Protein AF-A0A950RLN7-F1 (afdb_monomer)

Sequence (270 aa):
TGERFISNPLPGTPGPRLYRTGDRARWLADGTVEYLGRLDHQVKLRGFRIELGEIEAVLGQHTGVREAVVLVREDSPGDPRLVAYVVSAGDPKPMAAELRAFLKEKLPEYMVPAAFVVLEALPLSPNGKVDRKALPAPEETRSEEEWLAPRSAEEEVVAGIWAEVLGRQRVGVRDNFFELGGHSLLATQVLSRLRQIYPVNLPLRTLFEEPTVENLAALISQSQNGHPNGQNHPIPTGESVDQLLRNLDQLSDEQVDSLLLETLAEEEGS

pLDDT: mean 80.29, std 16.54, range [36.25, 97.25]

Secondary structure (DSSP, 8-state):
-TTTEE---STT---PPEE---EEEEE-TTS-EEEEEESS-EEEETTEEEEHHHHHHHHTTSTTEEEEEEEEE-SSTT--EEEEEEEESSSSPPPHHHHHHHHHTTS-GGGS-SEEEEESS--B-TTSSB-GGGPPPPP----GGG-PPP-SHHHHHHHHHHHHHHT-S---TT-BTTTTT--HHHHHHHHHHHHHHS-----HHHHHHS-BHHHHHHHHHHHHHS-S-S-------THHHHHHHHHHTT--HHHHHHHHHHHHHHHTT-

Nearest PDB structures (foldseek):
  9be3-assembly2_B  TM=5.279E-01  e=9.599E-21  Brevibacillus parabrevis
  9be4-assembly2_B  TM=5.236E-01  e=1.394E-20  Brevibacillus parabrevis
  8www-assembly1_A  TM=7.093E-01  e=3.523E-16  Streptomyces yokosukanensis
  6p1j-assembly2_B  TM=6.806E-01  e=1.081E-16  Eleftheria terrae
  6p1j-assembly1_A  TM=6.803E-01  e=3.111E-16  Eleftheria terrae

Solvent-accessible surface area (backbone atoms only — not comparable to full-atom values): 16367 Å² total; per-residue (Å²): 119,67,86,47,40,36,79,54,84,60,86,93,51,98,61,74,64,41,71,62,84,50,66,38,64,46,78,44,97,87,72,48,75,47,81,72,52,61,74,58,62,64,44,80,55,100,91,40,82,45,55,32,59,57,51,24,55,54,48,49,69,41,84,44,33,62,44,51,49,53,46,79,45,61,92,47,94,94,49,73,40,42,36,32,40,33,20,54,57,50,89,73,65,66,51,59,69,57,56,50,53,60,39,57,78,77,42,62,70,93,68,53,52,46,44,67,40,83,39,95,64,81,50,61,38,98,85,73,42,77,30,76,86,72,56,76,78,75,81,83,76,69,57,80,86,74,59,39,74,60,86,46,74,50,26,43,52,49,25,50,50,46,14,66,74,65,74,39,96,72,52,34,30,77,44,44,46,47,62,70,69,47,46,73,70,55,50,51,52,48,46,56,55,47,44,75,77,39,102,56,92,71,56,76,63,50,51,72,77,36,36,24,29,48,52,46,25,48,52,52,51,50,63,71,74,47,79,92,81,86,82,83,76,74,78,64,60,77,72,46,51,59,51,51,51,55,52,58,75,66,56,52,73,72,57,53,53,53,54,54,52,54,55,55,57,62,63,77,72,114

Mean predicted aligned error: 15.14 Å

Foldseek 3Di:
DDVQWDQDPDPPDPDGTDGDPQWDWDADPVRDIGTDGGVFPWDQDPNDTDGQVVLQVLLCVDQQFDGKGWDWDCPDPPQTFIEMETETPDPPHDDLVNSQVSCVVPHDPRNRGLYYHYDNDFDADPVRHGDPVPDDDGDPDDDPVPAADDDDPQLVLLQVLLCVLLVHPTDGQADFSVNSRDDLVSLVVSQVVVVVVAVDDDPSVNCVVQRGSNSVSVNRVCVVVDDDDDDDPDPDDPVVVVVVVVVVVPDDPVRVVVVVVVVVVVVVPD

Structure (mmCIF, N/CA/C/O backbone):
data_AF-A0A950RLN7-F1
#
_entry.id   AF-A0A950RLN7-F1
#
loop_
_atom_site.group_PDB
_atom_site.id
_atom_site.type_symbol
_atom_site.label_atom_id
_atom_site.label_alt_id
_atom_site.label_comp_id
_atom_site.label_asym_id
_atom_site.label_entity_id
_atom_site.label_seq_id
_atom_site.pdbx_PDB_ins_code
_atom_site.Cartn_x
_atom_site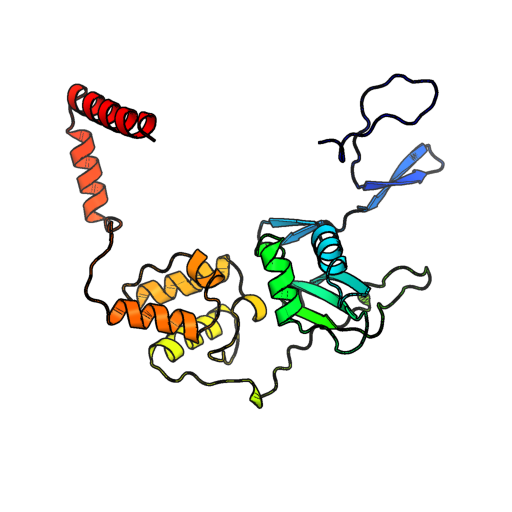.Cartn_y
_atom_site.Cartn_z
_atom_site.occupancy
_atom_site.B_iso_or_equiv
_atom_site.auth_seq_id
_atom_site.auth_comp_id
_atom_site.auth_asym_id
_atom_site.auth_atom_id
_atom_site.pdbx_PDB_model_num
ATOM 1 N N . THR A 1 1 ? 2.045 22.313 -16.440 1.00 53.69 1 THR A N 1
ATOM 2 C CA . THR A 1 1 ? 1.452 22.633 -17.769 1.00 53.69 1 THR A CA 1
ATOM 3 C C . THR A 1 1 ? 2.434 22.563 -18.935 1.00 53.69 1 THR A C 1
ATOM 5 O O . THR A 1 1 ? 1.959 22.354 -20.046 1.00 53.69 1 THR A O 1
ATOM 8 N N . GLY A 1 2 ? 3.757 22.683 -18.744 1.00 53.84 2 GLY A N 1
ATOM 9 C CA . GLY A 1 2 ? 4.761 22.501 -19.813 1.00 53.84 2 GLY A CA 1
ATOM 10 C C . GLY A 1 2 ? 4.957 21.052 -20.295 1.00 53.84 2 GLY A C 1
ATOM 11 O O . GLY A 1 2 ? 5.225 20.837 -21.468 1.00 53.84 2 GLY A O 1
ATOM 12 N N . GLU A 1 3 ? 4.732 20.056 -19.435 1.00 55.62 3 GLU A N 1
ATOM 13 C CA . GLU A 1 3 ? 4.974 18.636 -19.764 1.00 55.62 3 GLU A CA 1
ATOM 14 C C . GLU A 1 3 ? 3.950 18.011 -20.720 1.00 55.62 3 GLU A C 1
ATOM 16 O O . GLU A 1 3 ? 4.285 17.118 -21.496 1.00 55.62 3 GLU A O 1
ATOM 21 N N . ARG A 1 4 ? 2.691 18.466 -20.667 1.00 68.12 4 ARG A N 1
ATOM 22 C CA . ARG A 1 4 ? 1.598 17.889 -21.468 1.00 68.12 4 ARG A CA 1
ATOM 23 C C . ARG A 1 4 ? 1.395 18.566 -22.811 1.00 68.12 4 ARG A C 1
ATOM 25 O O . ARG A 1 4 ? 0.876 17.918 -23.710 1.00 68.12 4 ARG A O 1
ATOM 32 N N . PHE A 1 5 ? 1.805 19.828 -22.967 1.00 81.50 5 PHE A N 1
ATOM 33 C CA . PHE A 1 5 ? 1.816 20.447 -24.289 1.00 81.50 5 PHE A CA 1
ATOM 34 C C . PHE A 1 5 ? 3.194 21.005 -24.629 1.00 81.50 5 PHE A C 1
ATOM 36 O O . PHE A 1 5 ? 3.653 21.972 -24.020 1.00 81.50 5 PHE A O 1
ATOM 43 N N . ILE A 1 6 ? 3.832 20.406 -25.621 1.00 82.12 6 ILE A N 1
ATOM 44 C CA . ILE A 1 6 ? 5.202 20.700 -26.030 1.00 82.12 6 ILE A CA 1
ATOM 45 C C . ILE A 1 6 ? 5.212 21.605 -27.260 1.00 82.12 6 ILE A C 1
ATOM 47 O O . ILE A 1 6 ? 4.239 21.665 -28.014 1.00 82.12 6 ILE A O 1
ATOM 51 N N . SER A 1 7 ? 6.315 22.311 -27.481 1.00 81.81 7 SER A N 1
ATOM 52 C CA . SER A 1 7 ? 6.532 23.014 -28.746 1.00 81.81 7 SER A CA 1
ATOM 53 C C . SER A 1 7 ? 6.590 22.003 -29.890 1.00 81.81 7 SER A C 1
ATOM 55 O O . SER A 1 7 ? 7.183 20.937 -29.734 1.00 81.81 7 SER A O 1
ATOM 57 N N . ASN A 1 8 ? 5.968 22.323 -31.026 1.00 78.88 8 ASN A N 1
ATOM 58 C CA . ASN A 1 8 ? 6.022 21.472 -32.211 1.00 78.88 8 ASN A CA 1
ATOM 59 C C . ASN A 1 8 ? 7.464 21.436 -32.761 1.00 78.88 8 ASN A C 1
ATOM 61 O O . ASN A 1 8 ? 7.955 22.485 -33.179 1.00 78.88 8 ASN A O 1
ATOM 65 N N . PRO A 1 9 ? 8.154 20.279 -32.767 1.00 73.19 9 PRO A N 1
ATOM 66 C CA . PRO A 1 9 ? 9.536 20.188 -33.230 1.00 73.19 9 PRO A CA 1
ATOM 67 C C . PRO A 1 9 ? 9.654 20.019 -34.755 1.00 73.19 9 PRO A C 1
ATOM 69 O O . PRO A 1 9 ? 10.768 19.926 -35.266 1.00 73.19 9 PRO A O 1
ATOM 72 N N . LEU A 1 10 ? 8.536 19.936 -35.491 1.00 75.00 10 LEU A N 1
ATOM 73 C CA . LEU A 1 10 ? 8.555 19.726 -36.939 1.00 75.00 10 LEU A CA 1
ATOM 74 C C . LEU A 1 10 ? 9.007 21.003 -37.681 1.00 75.00 10 LEU A C 1
ATOM 76 O O . LEU A 1 10 ? 8.409 22.069 -37.488 1.00 75.00 10 LEU A O 1
ATOM 80 N N . PRO A 1 11 ? 10.049 20.921 -38.535 1.00 65.69 11 PRO A N 1
ATOM 81 C CA . PRO A 1 11 ? 10.599 22.082 -39.228 1.00 65.69 11 PRO A CA 1
ATOM 82 C C . PRO A 1 11 ? 9.597 22.675 -40.229 1.00 65.69 11 PRO A C 1
ATOM 84 O O . PRO A 1 11 ? 8.963 21.954 -40.994 1.00 65.69 11 PRO A O 1
ATOM 87 N N . GLY A 1 12 ? 9.489 24.008 -40.247 1.00 67.25 12 GLY A N 1
ATOM 88 C CA . GLY A 1 12 ? 8.689 24.754 -41.230 1.00 67.25 12 GLY A CA 1
ATOM 89 C C . GLY A 1 12 ? 7.261 25.112 -40.804 1.00 67.25 12 GLY A C 1
ATOM 90 O O . GLY A 1 12 ? 6.590 25.843 -41.525 1.00 67.25 12 GLY A O 1
ATOM 91 N N . THR A 1 13 ? 6.803 24.680 -39.627 1.00 58.84 13 THR A N 1
ATOM 92 C CA . THR A 1 13 ? 5.488 25.062 -39.082 1.00 58.84 13 THR A CA 1
ATOM 93 C C . THR A 1 13 ? 5.629 25.812 -37.757 1.00 58.84 13 THR A C 1
ATOM 95 O O . THR A 1 13 ? 5.780 25.163 -36.720 1.00 58.84 13 THR A O 1
ATOM 98 N N . PRO A 1 14 ? 5.523 27.156 -37.729 1.00 59.69 14 PRO A N 1
ATOM 99 C CA . PRO A 1 14 ? 5.156 27.854 -36.504 1.00 59.69 14 PRO A CA 1
ATOM 100 C C . PRO A 1 14 ? 3.706 27.460 -36.196 1.00 59.69 14 PRO A C 1
ATOM 102 O O . PRO A 1 14 ? 2.774 27.933 -36.840 1.00 59.69 14 PRO A O 1
ATOM 105 N N . GLY A 1 15 ? 3.522 26.503 -35.289 1.00 63.91 15 GLY A N 1
ATOM 106 C CA . GLY A 1 15 ? 2.222 25.891 -35.011 1.00 63.91 15 GLY A CA 1
ATOM 107 C C . GLY A 1 15 ? 1.883 25.851 -33.519 1.00 63.91 15 GLY A C 1
ATOM 108 O O . GLY A 1 15 ? 2.768 26.054 -32.682 1.00 63.91 15 GLY A O 1
ATOM 109 N N . PRO A 1 16 ? 0.608 25.585 -33.171 1.00 69.44 16 PRO A N 1
ATOM 110 C CA . PRO A 1 16 ? 0.168 25.459 -31.785 1.00 69.44 16 PRO A CA 1
ATOM 111 C C . PRO A 1 16 ? 0.905 24.319 -31.066 1.00 69.44 16 PRO A C 1
ATOM 113 O O . PRO A 1 16 ? 1.406 23.382 -31.690 1.00 69.44 16 PRO A O 1
ATOM 116 N N . ARG A 1 17 ? 0.975 24.405 -29.732 1.00 80.00 17 ARG A N 1
ATOM 117 C CA . ARG A 1 17 ? 1.616 23.386 -28.886 1.00 80.00 17 ARG A CA 1
ATOM 118 C C . ARG A 1 17 ? 1.007 22.003 -29.160 1.00 80.00 17 ARG A C 1
ATOM 120 O O . ARG A 1 17 ? -0.212 21.864 -29.210 1.00 80.00 17 ARG A O 1
ATOM 127 N N . LEU A 1 18 ? 1.847 20.979 -29.291 1.00 82.44 18 LEU A N 1
ATOM 128 C CA . LEU A 1 18 ? 1.419 19.589 -29.450 1.00 82.44 18 LEU A CA 1
ATOM 129 C C . LEU A 1 18 ? 1.043 18.999 -28.095 1.00 82.44 18 LEU A C 1
ATOM 131 O O . LEU A 1 18 ? 1.812 19.132 -27.147 1.00 82.44 18 LEU A O 1
ATOM 135 N N . TYR A 1 19 ? -0.091 18.305 -28.003 1.00 82.88 19 TYR A N 1
ATOM 136 C CA . TYR A 1 19 ? -0.480 17.588 -26.789 1.00 82.88 19 TYR A CA 1
ATOM 137 C C . TYR A 1 19 ? 0.135 16.183 -26.751 1.00 82.88 19 TYR A C 1
ATOM 139 O O . TYR A 1 19 ? -0.045 15.386 -27.672 1.00 82.88 19 TYR A O 1
ATOM 147 N N . ARG A 1 20 ? 0.846 15.860 -25.669 1.00 82.00 20 ARG A N 1
ATOM 148 C CA . ARG A 1 20 ? 1.394 14.524 -25.419 1.00 82.00 20 ARG A CA 1
ATOM 149 C C . ARG A 1 20 ? 0.298 13.648 -24.806 1.00 82.00 20 ARG A C 1
ATOM 151 O O . ARG A 1 20 ? 0.025 13.750 -23.614 1.00 82.00 20 ARG A O 1
ATOM 158 N N . THR A 1 21 ? -0.314 12.783 -25.617 1.00 76.75 21 THR A N 1
ATOM 159 C CA . THR A 1 21 ? -1.442 11.918 -25.203 1.00 76.75 21 THR A CA 1
ATOM 160 C C . THR A 1 21 ? -1.045 10.819 -24.211 1.00 76.75 21 THR A C 1
ATOM 162 O O . THR A 1 21 ? -1.878 10.342 -23.438 1.00 76.75 21 THR A O 1
ATOM 165 N N . GLY A 1 22 ? 0.229 10.413 -24.233 1.00 71.88 22 GLY A N 1
ATOM 166 C CA . GLY A 1 22 ? 0.727 9.239 -23.509 1.00 71.88 22 GLY A CA 1
ATOM 167 C C . GLY A 1 22 ? 0.411 7.919 -24.218 1.00 71.88 22 GLY A C 1
ATOM 168 O O . GLY A 1 22 ? 0.887 6.876 -23.793 1.00 71.88 22 GLY A O 1
ATOM 169 N N . ASP A 1 23 ? -0.324 7.947 -25.329 1.00 78.25 23 ASP A N 1
ATOM 170 C CA . ASP A 1 23 ? -0.662 6.756 -26.100 1.00 78.25 23 ASP A CA 1
ATOM 171 C C . ASP A 1 23 ? 0.495 6.339 -27.014 1.00 78.25 23 ASP A C 1
ATOM 173 O O . ASP A 1 23 ? 1.130 7.160 -27.680 1.00 78.25 23 ASP A O 1
ATOM 177 N N . ARG A 1 24 ? 0.756 5.035 -27.067 1.00 79.25 24 ARG A N 1
ATOM 178 C CA . ARG A 1 24 ? 1.650 4.409 -28.032 1.00 79.25 24 ARG A CA 1
ATOM 179 C C . ARG A 1 24 ? 0.816 3.876 -29.186 1.00 79.25 24 ARG A C 1
ATOM 181 O O . ARG A 1 24 ? -0.126 3.116 -28.988 1.00 79.25 24 ARG A O 1
ATOM 188 N N . ALA A 1 25 ? 1.203 4.231 -30.399 1.00 84.50 25 ALA A N 1
ATOM 189 C CA . ALA A 1 25 ? 0.543 3.784 -31.615 1.00 84.50 25 ALA A CA 1
ATOM 190 C C . ALA A 1 25 ? 1.568 3.571 -32.735 1.00 84.50 25 ALA A C 1
ATOM 192 O O . ALA A 1 25 ? 2.720 4.000 -32.612 1.00 84.50 25 ALA A O 1
ATOM 193 N N . ARG A 1 26 ? 1.163 2.907 -33.820 1.00 82.94 26 ARG A N 1
ATOM 194 C CA . ARG A 1 26 ? 1.938 2.848 -35.069 1.00 82.94 26 ARG A CA 1
ATOM 195 C C . ARG A 1 26 ? 1.044 3.101 -36.276 1.00 82.94 26 ARG A C 1
ATOM 197 O O . ARG A 1 26 ? -0.148 2.817 -36.232 1.00 82.94 26 ARG A O 1
ATOM 204 N N . TRP A 1 27 ? 1.641 3.588 -37.355 1.00 93.62 27 TRP A N 1
ATOM 205 C CA . TRP A 1 27 ? 0.974 3.685 -38.649 1.00 93.62 27 TRP A CA 1
ATOM 206 C C . TRP A 1 27 ? 0.928 2.315 -39.332 1.00 93.62 27 TRP A C 1
ATOM 208 O O . TRP A 1 27 ? 1.921 1.582 -39.319 1.00 93.62 27 TRP A O 1
ATOM 218 N N . LEU A 1 28 ? -0.218 1.982 -39.919 1.00 89.50 28 LEU A N 1
ATOM 219 C CA . LEU A 1 28 ? -0.396 0.840 -40.811 1.00 89.50 28 LEU A CA 1
ATOM 220 C C . LEU A 1 28 ? -0.151 1.256 -42.269 1.00 89.50 28 LEU A C 1
ATOM 222 O O . LEU A 1 28 ? -0.123 2.440 -42.606 1.00 89.50 28 LEU A O 1
ATOM 226 N N . ALA A 1 29 ? 0.048 0.267 -43.144 1.00 90.81 29 ALA A N 1
ATOM 227 C CA . ALA A 1 29 ? 0.354 0.500 -44.558 1.00 90.81 29 ALA A CA 1
ATOM 228 C C . ALA A 1 29 ? -0.787 1.193 -45.329 1.00 90.81 29 ALA A C 1
ATOM 230 O O . ALA A 1 29 ? -0.538 1.808 -46.361 1.00 90.81 29 ALA A O 1
ATOM 231 N N . ASP A 1 30 ? -2.019 1.114 -44.824 1.00 92.25 30 ASP A N 1
ATOM 232 C CA . ASP A 1 30 ? -3.201 1.785 -45.376 1.00 92.25 30 ASP A CA 1
ATOM 233 C C . ASP A 1 30 ? -3.372 3.232 -44.872 1.00 92.25 30 ASP A C 1
ATOM 235 O O . ASP A 1 30 ? -4.343 3.900 -45.221 1.00 92.25 30 ASP A O 1
ATOM 239 N N . GLY A 1 31 ? -2.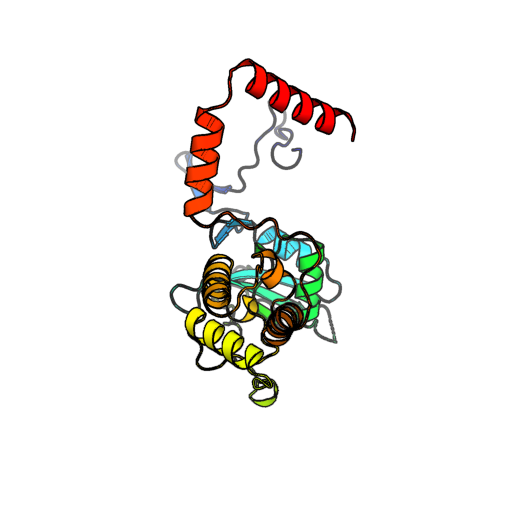432 3.725 -44.057 1.00 89.50 31 GLY A N 1
ATOM 240 C CA . GLY A 1 31 ? -2.474 5.067 -43.483 1.00 89.50 31 GLY A CA 1
ATOM 241 C C . GLY A 1 31 ? -3.364 5.200 -42.246 1.00 89.50 31 GLY A C 1
ATOM 242 O O . GLY A 1 31 ? -3.529 6.312 -41.749 1.00 89.50 31 GLY A O 1
ATOM 243 N N . THR A 1 32 ? -3.918 4.109 -41.713 1.00 89.94 32 THR A N 1
ATOM 244 C CA . THR A 1 32 ? -4.618 4.122 -40.422 1.00 89.94 32 THR A CA 1
ATOM 245 C C . THR A 1 32 ? -3.637 4.010 -39.249 1.00 89.94 32 THR A C 1
ATOM 247 O O . THR A 1 32 ? -2.471 3.637 -39.408 1.00 89.94 32 THR A O 1
ATOM 250 N N . VAL A 1 33 ? -4.093 4.373 -38.049 1.00 87.56 33 VAL A N 1
ATOM 251 C CA . VAL A 1 33 ? -3.293 4.308 -36.818 1.00 87.56 33 VAL A CA 1
ATOM 252 C C . VAL A 1 33 ? -3.763 3.122 -35.979 1.00 87.56 33 VAL A C 1
ATOM 254 O O . VAL A 1 33 ? -4.903 3.097 -35.522 1.00 87.56 33 VAL A O 1
ATOM 257 N N . GLU A 1 34 ? -2.876 2.157 -35.734 1.00 81.94 34 GLU A N 1
ATOM 258 C CA . GLU A 1 34 ? -3.121 1.061 -34.795 1.00 81.94 34 GLU A CA 1
ATOM 259 C C . GLU A 1 34 ? -2.713 1.486 -33.380 1.00 81.94 34 GLU A C 1
ATOM 261 O O . GLU A 1 34 ? -1.560 1.855 -33.125 1.00 81.94 34 GLU A O 1
ATOM 266 N N . TYR A 1 35 ? -3.662 1.411 -32.448 1.00 78.38 35 TYR A N 1
ATOM 267 C CA . TYR A 1 35 ? -3.431 1.679 -31.033 1.00 78.38 35 TYR A CA 1
ATOM 268 C C . TYR A 1 35 ? -2.688 0.513 -30.360 1.00 78.38 35 TYR A C 1
ATOM 270 O O . TYR A 1 35 ? -3.129 -0.630 -30.426 1.00 78.38 35 TYR A O 1
ATOM 278 N N . LEU A 1 36 ? -1.570 0.802 -29.682 1.00 62.47 36 LEU A N 1
ATOM 279 C CA . LEU A 1 36 ? -0.674 -0.189 -29.063 1.00 62.47 36 LEU A CA 1
ATOM 280 C C . LEU A 1 36 ? -0.637 -0.108 -27.524 1.00 62.47 36 LEU A C 1
ATOM 282 O O . LEU A 1 36 ? 0.210 -0.754 -26.900 1.00 62.47 36 LEU A O 1
ATOM 286 N N . GLY A 1 37 ? -1.521 0.686 -26.912 1.00 56.16 37 GLY A N 1
ATOM 287 C CA . GLY A 1 37 ? -1.607 0.889 -25.463 1.00 56.16 37 GLY A CA 1
ATOM 288 C C . GLY A 1 37 ? -1.055 2.238 -25.000 1.00 56.16 37 GLY A C 1
ATOM 289 O O . GLY A 1 37 ? -0.722 3.100 -25.806 1.00 56.16 37 GLY A O 1
ATOM 290 N N . ARG A 1 38 ? -0.952 2.429 -23.685 1.00 71.94 38 ARG A N 1
ATOM 291 C CA . ARG A 1 38 ? -0.380 3.632 -23.067 1.00 71.94 38 ARG A CA 1
ATOM 292 C C . ARG A 1 38 ? 1.103 3.439 -22.728 1.00 71.94 38 ARG A C 1
ATOM 294 O O . ARG A 1 38 ? 1.533 2.330 -22.417 1.00 71.94 38 ARG A O 1
ATOM 301 N N . LEU A 1 39 ? 1.894 4.505 -22.842 1.00 62.91 39 LEU A N 1
ATOM 302 C CA . LEU A 1 39 ? 3.278 4.577 -22.356 1.00 62.91 39 LEU A CA 1
ATOM 303 C C . LEU A 1 39 ? 3.317 4.708 -20.832 1.00 62.91 39 LEU A C 1
ATOM 305 O O . LEU A 1 39 ? 4.246 4.210 -20.206 1.00 62.91 39 LEU A O 1
ATOM 309 N N . ASP A 1 40 ? 2.320 5.372 -20.252 1.00 61.72 40 ASP A N 1
ATOM 310 C CA . ASP A 1 40 ? 2.090 5.464 -18.818 1.00 61.72 40 ASP A CA 1
ATOM 311 C C . ASP A 1 40 ? 1.225 4.282 -18.352 1.00 61.72 40 ASP A C 1
ATOM 313 O O . ASP A 1 40 ? 0.160 3.978 -18.894 1.00 61.72 40 ASP A O 1
ATOM 317 N N . HIS A 1 41 ? 1.718 3.560 -17.347 1.00 70.00 41 HIS A N 1
ATOM 318 C CA . HIS A 1 41 ? 1.047 2.411 -16.743 1.00 70.00 41 HIS A CA 1
ATOM 319 C C . HIS A 1 41 ? -0.071 2.875 -15.808 1.00 70.00 41 HIS A C 1
ATOM 321 O O . HIS A 1 41 ? -0.028 2.663 -14.602 1.00 70.00 41 HIS A O 1
ATOM 327 N N . GLN A 1 42 ? -1.061 3.563 -16.357 1.00 81.00 42 GLN A N 1
ATOM 328 C CA . GLN A 1 42 ? -2.143 4.115 -15.569 1.00 81.00 42 GLN A CA 1
ATOM 329 C C . GLN A 1 42 ? -3.174 3.053 -15.188 1.00 81.00 42 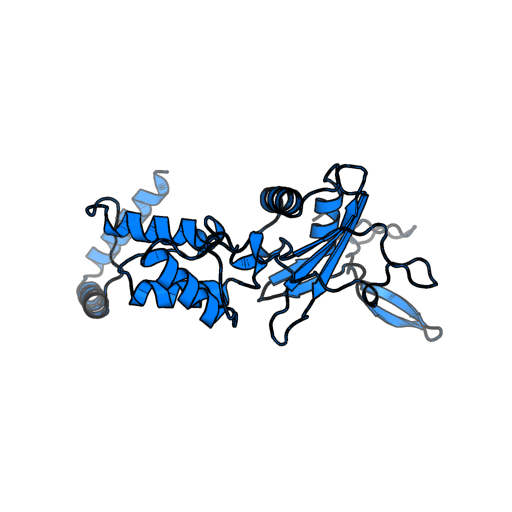GLN A C 1
ATOM 331 O O . GLN A 1 42 ? -3.632 2.283 -16.033 1.00 81.00 42 GLN A O 1
ATOM 336 N N . VAL A 1 43 ? -3.596 3.058 -13.926 1.00 88.06 43 VAL A N 1
ATOM 337 C CA . VAL A 1 43 ? -4.587 2.120 -13.387 1.00 88.06 43 VAL A CA 1
ATOM 338 C C . VAL A 1 43 ? -5.698 2.854 -12.650 1.00 88.06 43 VAL A C 1
ATOM 340 O O . VAL A 1 43 ? -5.514 3.963 -12.144 1.00 88.06 43 VAL A O 1
ATOM 343 N N . LYS A 1 44 ? -6.876 2.229 -12.583 1.00 85.19 44 LYS A N 1
ATOM 344 C CA . LYS A 1 44 ? -7.940 2.643 -11.668 1.00 85.19 44 LYS A CA 1
ATOM 345 C C . LYS A 1 44 ? -7.957 1.687 -10.491 1.00 85.19 44 LYS A C 1
ATOM 347 O O . LYS A 1 44 ? -8.172 0.496 -10.687 1.00 85.19 44 LYS A O 1
ATOM 352 N N . LEU A 1 45 ? -7.764 2.211 -9.289 1.00 86.94 45 LEU A N 1
ATOM 353 C CA . LEU A 1 45 ? -7.788 1.420 -8.070 1.00 86.94 45 LEU A CA 1
ATOM 354 C C . LEU A 1 45 ? -8.640 2.127 -7.025 1.00 86.94 45 LEU A C 1
ATOM 356 O O . LEU A 1 45 ? -8.339 3.252 -6.640 1.00 86.94 45 LEU A O 1
ATOM 360 N N . ARG A 1 46 ? -9.713 1.464 -6.576 1.00 82.81 46 ARG A N 1
ATOM 361 C CA . ARG A 1 46 ? -10.553 1.931 -5.456 1.00 82.81 46 ARG A CA 1
ATOM 362 C C . ARG A 1 46 ? -11.039 3.389 -5.637 1.00 82.81 46 ARG A C 1
ATOM 364 O O . ARG A 1 46 ? -11.066 4.164 -4.692 1.00 82.81 46 ARG A O 1
ATOM 371 N N . GLY A 1 47 ? -11.398 3.760 -6.873 1.00 81.75 47 GLY A N 1
ATOM 372 C CA . GLY A 1 47 ? -11.872 5.104 -7.248 1.00 81.75 47 GLY A CA 1
ATOM 373 C C . GLY A 1 47 ? -10.775 6.099 -7.646 1.00 81.75 47 GLY A C 1
ATOM 374 O O . GLY A 1 47 ? -11.079 7.127 -8.249 1.00 81.75 47 GLY A O 1
ATOM 375 N N . PHE A 1 48 ? -9.504 5.776 -7.400 1.00 81.62 48 PHE A N 1
ATOM 376 C CA . PHE A 1 48 ? -8.369 6.620 -7.754 1.00 81.62 48 PHE A CA 1
ATOM 377 C C . PHE A 1 48 ? -7.809 6.263 -9.124 1.00 81.62 48 PHE A C 1
ATOM 379 O O . PHE A 1 48 ? -7.697 5.094 -9.494 1.00 81.62 48 PHE A O 1
ATOM 386 N N . ARG A 1 49 ? -7.428 7.295 -9.874 1.00 87.69 49 ARG A N 1
ATOM 387 C CA . ARG A 1 49 ? -6.656 7.178 -11.110 1.00 87.69 49 ARG A CA 1
ATOM 388 C C . ARG A 1 49 ? -5.181 7.329 -10.736 1.00 87.69 49 ARG A C 1
ATOM 390 O O . ARG A 1 49 ? -4.764 8.420 -10.369 1.00 87.69 49 ARG A O 1
ATOM 397 N N . ILE A 1 50 ? -4.430 6.233 -10.791 1.00 89.19 50 ILE A N 1
ATOM 398 C CA . ILE A 1 50 ? -3.054 6.144 -10.287 1.00 89.19 50 ILE A CA 1
ATOM 399 C C . ILE A 1 50 ? -2.094 5.977 -11.461 1.00 89.19 50 ILE A C 1
ATOM 401 O O . ILE A 1 50 ? -2.285 5.098 -12.302 1.00 89.19 50 ILE A O 1
ATOM 405 N N . GLU A 1 51 ? -1.060 6.812 -11.504 1.00 89.12 51 GLU A N 1
ATOM 406 C CA . GLU A 1 51 ? 0.054 6.691 -12.443 1.00 89.12 51 GLU A CA 1
ATOM 407 C C . GLU A 1 51 ? 1.141 5.815 -11.811 1.00 89.12 51 GLU A C 1
ATOM 409 O O . GLU A 1 51 ? 1.889 6.273 -10.951 1.00 89.12 51 GLU A O 1
ATOM 414 N N . LEU A 1 52 ? 1.253 4.545 -12.215 1.00 91.25 52 LEU A N 1
ATOM 415 C CA . LEU A 1 52 ? 2.230 3.636 -11.593 1.00 91.25 52 LEU A CA 1
ATOM 416 C C . LEU A 1 52 ? 3.677 4.115 -11.775 1.00 91.25 52 LEU A C 1
ATOM 418 O O . LEU A 1 52 ? 4.493 3.966 -10.870 1.00 91.25 52 LEU A O 1
ATOM 422 N N . GLY A 1 53 ? 3.964 4.767 -12.906 1.00 88.44 53 GLY A N 1
ATOM 423 C CA . GLY A 1 53 ? 5.280 5.335 -13.192 1.00 88.44 53 GLY A CA 1
ATOM 424 C C . GLY A 1 53 ? 5.704 6.447 -12.227 1.00 88.44 53 GLY A C 1
ATOM 425 O O . GLY A 1 53 ? 6.896 6.654 -12.038 1.00 88.44 53 GLY A O 1
ATOM 426 N N . GLU A 1 54 ? 4.760 7.141 -11.586 1.00 90.62 54 GLU A N 1
ATOM 427 C CA . GLU A 1 54 ? 5.074 8.135 -10.552 1.00 90.62 54 GLU A CA 1
ATOM 428 C C . GLU A 1 54 ? 5.625 7.454 -9.294 1.00 90.62 54 GLU A C 1
ATOM 430 O O . GLU A 1 54 ? 6.652 7.865 -8.760 1.00 90.62 54 GLU A O 1
ATOM 435 N N . ILE A 1 55 ? 5.001 6.348 -8.881 1.00 95.31 55 ILE A N 1
ATOM 436 C CA . ILE A 1 55 ? 5.445 5.547 -7.735 1.00 95.31 55 ILE A CA 1
ATOM 437 C C . ILE A 1 55 ? 6.823 4.938 -8.022 1.00 95.31 55 ILE A C 1
ATOM 439 O O . ILE A 1 55 ? 7.718 5.007 -7.181 1.00 95.31 55 ILE A O 1
ATOM 443 N N . GLU A 1 56 ? 7.016 4.388 -9.226 1.00 94.50 56 GLU A N 1
ATOM 444 C CA . GLU A 1 56 ? 8.303 3.852 -9.692 1.00 94.50 56 GLU A CA 1
ATOM 445 C C . GLU A 1 56 ? 9.400 4.929 -9.684 1.00 94.50 56 GLU A C 1
ATOM 447 O O . GLU A 1 56 ? 10.503 4.688 -9.191 1.00 94.50 56 GLU A O 1
ATOM 452 N N . ALA A 1 57 ? 9.094 6.133 -10.180 1.00 88.56 57 ALA A N 1
ATOM 453 C CA . ALA A 1 57 ? 10.036 7.247 -10.228 1.00 88.56 57 ALA A CA 1
ATOM 454 C C . ALA A 1 57 ? 10.425 7.753 -8.835 1.00 88.56 57 ALA A C 1
ATOM 456 O O . ALA A 1 57 ? 11.583 8.112 -8.625 1.00 88.56 57 ALA A O 1
ATOM 457 N N . VAL A 1 58 ? 9.487 7.781 -7.882 1.00 94.88 58 VAL A N 1
ATOM 458 C CA . VAL A 1 58 ? 9.803 8.121 -6.490 1.00 94.88 58 VAL A CA 1
ATOM 459 C C . VAL A 1 58 ? 10.649 7.020 -5.859 1.00 94.88 58 VAL A C 1
ATOM 461 O O . VAL A 1 58 ? 11.701 7.330 -5.312 1.00 94.88 58 VAL A O 1
ATOM 464 N N . LEU A 1 59 ? 10.274 5.743 -5.993 1.00 96.19 59 LEU A N 1
ATOM 465 C CA . LEU A 1 59 ? 11.076 4.622 -5.481 1.00 96.19 59 LEU A CA 1
ATOM 466 C C . LEU A 1 59 ? 12.515 4.638 -6.012 1.00 96.19 59 LEU A C 1
ATOM 468 O O . LEU A 1 59 ? 13.441 4.398 -5.244 1.00 96.19 59 LEU A O 1
ATOM 472 N N . GLY A 1 60 ? 12.715 4.983 -7.286 1.00 93.56 60 GLY A N 1
ATOM 473 C CA . GLY A 1 60 ? 14.045 5.114 -7.889 1.00 93.56 60 GLY A CA 1
ATOM 474 C C . GLY A 1 60 ? 14.916 6.243 -7.318 1.00 93.56 60 GLY A C 1
ATOM 475 O O . GLY A 1 60 ? 16.108 6.286 -7.606 1.00 93.56 60 GLY A O 1
ATOM 476 N N . GLN A 1 61 ? 14.362 7.155 -6.512 1.00 94.31 61 GLN A N 1
ATOM 477 C CA . GLN A 1 61 ? 15.132 8.176 -5.785 1.00 94.31 61 GLN A CA 1
ATOM 478 C C . GLN A 1 61 ? 15.688 7.657 -4.452 1.00 94.31 61 GLN A C 1
ATOM 480 O O . GLN A 1 61 ? 16.548 8.305 -3.855 1.00 94.31 61 GLN A O 1
ATOM 485 N N . HIS A 1 62 ? 15.197 6.517 -3.958 1.00 96.00 62 HIS A N 1
ATOM 486 C CA . HIS A 1 62 ? 15.686 5.916 -2.725 1.00 96.00 62 HIS A CA 1
ATOM 487 C C . HIS A 1 62 ? 17.062 5.277 -2.957 1.00 96.00 62 HIS A C 1
ATOM 489 O O . HIS A 1 62 ? 17.227 4.446 -3.846 1.00 96.00 62 HIS A O 1
ATOM 495 N N . THR A 1 63 ? 18.051 5.604 -2.122 1.00 94.00 63 THR A N 1
ATOM 496 C CA . THR A 1 63 ? 19.452 5.166 -2.300 1.00 94.00 63 THR A CA 1
ATOM 497 C C . THR A 1 63 ? 19.631 3.647 -2.294 1.00 94.00 63 THR A C 1
ATOM 499 O O . THR A 1 63 ? 20.529 3.131 -2.952 1.00 94.00 63 THR A O 1
ATOM 502 N N . GLY A 1 64 ? 18.770 2.923 -1.574 1.00 94.19 64 GLY A N 1
ATOM 503 C CA . GLY A 1 64 ? 18.763 1.457 -1.527 1.00 94.19 64 GLY A CA 1
ATOM 504 C C . GLY A 1 64 ? 18.095 0.759 -2.723 1.00 94.19 64 GLY A C 1
ATOM 505 O O . GLY A 1 64 ? 18.094 -0.471 -2.770 1.00 94.19 64 GLY A O 1
ATOM 506 N N . VAL A 1 65 ? 17.511 1.500 -3.673 1.00 96.44 65 VAL A N 1
ATOM 507 C CA . VAL A 1 65 ? 16.749 0.950 -4.807 1.00 96.44 65 VAL A CA 1
ATOM 508 C C . VAL A 1 65 ? 17.506 1.193 -6.112 1.00 96.44 65 VAL A C 1
ATOM 510 O O . VAL A 1 65 ? 17.802 2.327 -6.470 1.00 96.44 65 VAL A O 1
ATOM 513 N N . ARG A 1 66 ? 17.797 0.117 -6.850 1.00 93.75 66 ARG A N 1
ATOM 514 C CA . ARG A 1 66 ? 18.392 0.178 -8.195 1.00 93.75 66 ARG A CA 1
ATOM 515 C C . ARG A 1 66 ? 17.326 0.291 -9.276 1.00 93.75 66 ARG A C 1
ATOM 517 O O . ARG A 1 66 ? 17.441 1.104 -10.186 1.00 93.75 66 ARG A O 1
ATOM 524 N N . GLU A 1 67 ? 16.309 -0.557 -9.184 1.00 92.06 67 GLU A N 1
ATOM 525 C CA . GLU A 1 67 ? 15.200 -0.637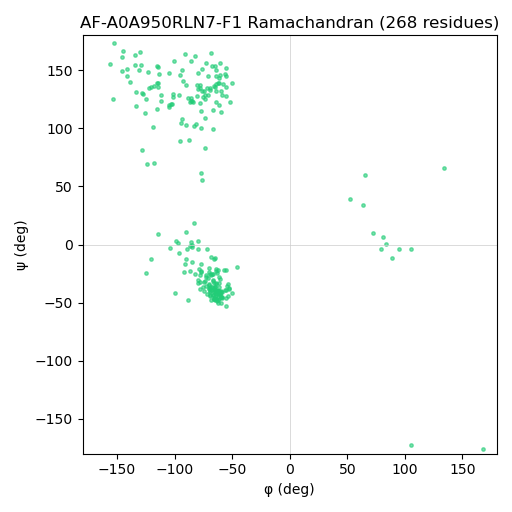 -10.133 1.00 92.06 67 GLU A CA 1
ATOM 526 C C . GLU A 1 67 ? 13.904 -0.885 -9.362 1.00 92.06 67 GLU A C 1
ATOM 528 O O . GLU A 1 67 ? 13.903 -1.600 -8.358 1.00 92.06 67 GLU A O 1
ATOM 533 N N . ALA A 1 68 ? 12.798 -0.318 -9.840 1.00 94.75 68 ALA A N 1
ATOM 534 C CA . ALA A 1 68 ? 11.480 -0.512 -9.255 1.00 94.75 68 ALA A CA 1
ATOM 535 C C . ALA A 1 68 ? 10.427 -0.687 -10.351 1.00 94.75 68 ALA A C 1
ATOM 537 O O . ALA A 1 68 ? 10.450 0.012 -11.363 1.00 94.75 68 ALA A O 1
ATOM 538 N N . VAL A 1 69 ? 9.495 -1.611 -10.132 1.00 94.81 69 VAL A N 1
ATOM 539 C CA . VAL A 1 69 ? 8.308 -1.808 -10.970 1.00 94.81 69 VAL A CA 1
ATOM 540 C C . VAL A 1 69 ? 7.102 -1.932 -10.063 1.00 94.81 69 VAL A C 1
ATOM 542 O O . VAL A 1 69 ? 7.114 -2.719 -9.119 1.00 94.81 69 VAL A O 1
ATOM 545 N N . VAL A 1 70 ? 6.043 -1.188 -10.359 1.00 95.19 70 VAL A N 1
ATOM 546 C CA . VAL A 1 70 ? 4.800 -1.230 -9.589 1.00 95.19 70 VAL A CA 1
ATOM 547 C C . VAL A 1 70 ? 3.686 -1.756 -10.479 1.00 95.19 70 VAL A C 1
ATOM 549 O O . VAL A 1 70 ? 3.595 -1.424 -11.662 1.00 95.19 70 VAL A O 1
ATOM 552 N N . LEU A 1 71 ? 2.827 -2.607 -9.925 1.00 93.44 71 LEU A N 1
ATOM 553 C CA . LEU A 1 71 ? 1.608 -3.037 -10.599 1.00 93.44 71 LEU A CA 1
ATOM 554 C C . LEU A 1 71 ? 0.462 -3.268 -9.621 1.00 93.44 71 LEU A C 1
ATOM 556 O O . LEU A 1 71 ? 0.665 -3.438 -8.420 1.00 93.44 71 LEU A O 1
ATOM 560 N N . VAL A 1 72 ? -0.754 -3.278 -10.162 1.00 92.44 72 VAL A N 1
ATOM 561 C CA . VAL A 1 72 ? -1.937 -3.729 -9.429 1.00 92.44 72 VAL A CA 1
ATOM 562 C C . VAL A 1 72 ? -2.026 -5.241 -9.553 1.00 92.44 72 VAL A C 1
ATOM 564 O O . VAL A 1 72 ? -2.066 -5.765 -10.668 1.00 92.44 72 VAL A O 1
ATOM 567 N N . ARG A 1 73 ? -2.062 -5.924 -8.412 1.00 90.19 73 ARG A N 1
ATOM 568 C CA . ARG A 1 73 ? -2.308 -7.362 -8.306 1.00 90.19 73 ARG A CA 1
ATOM 569 C C . ARG A 1 73 ? -3.620 -7.620 -7.608 1.00 90.19 73 ARG A C 1
ATOM 571 O O . ARG A 1 73 ? -3.982 -6.888 -6.698 1.00 90.19 73 ARG A O 1
ATOM 578 N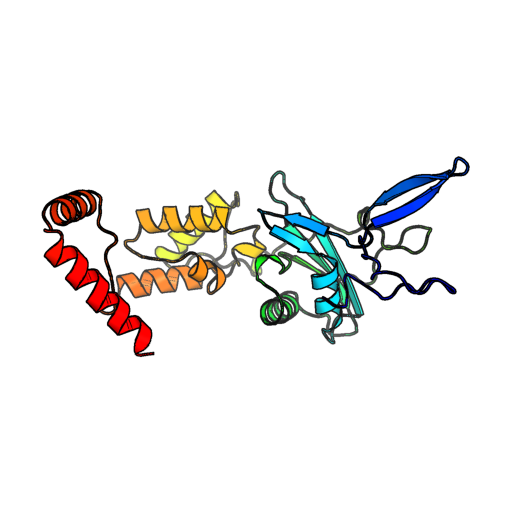 N . GLU A 1 74 ? -4.275 -8.688 -8.016 1.00 88.25 74 GLU A N 1
ATOM 579 C CA . GLU A 1 74 ? -5.458 -9.240 -7.372 1.00 88.25 74 GLU A CA 1
ATOM 580 C C . GLU A 1 74 ? -5.171 -10.727 -7.159 1.00 88.25 74 GLU A C 1
ATOM 582 O O . GLU A 1 74 ? -5.497 -11.566 -7.996 1.00 88.25 74 GLU A O 1
ATOM 587 N N . ASP A 1 75 ? -4.426 -11.038 -6.095 1.00 80.69 75 ASP A N 1
ATOM 588 C CA . ASP A 1 75 ? -4.074 -12.426 -5.764 1.00 80.69 75 ASP A CA 1
ATOM 589 C C . ASP A 1 75 ? -5.253 -13.149 -5.069 1.00 80.69 75 ASP A C 1
ATOM 591 O O . ASP A 1 75 ? -5.353 -14.373 -5.135 1.00 80.69 75 ASP A O 1
ATOM 595 N N . SER A 1 76 ? -6.185 -12.380 -4.486 1.00 74.75 76 SER A N 1
ATOM 596 C CA . SER A 1 76 ? -7.463 -12.832 -3.922 1.00 74.75 76 SER A CA 1
ATOM 597 C C . SER A 1 76 ? -8.628 -12.130 -4.634 1.00 74.75 76 SER A C 1
ATOM 599 O O . SER A 1 76 ? -8.555 -10.911 -4.820 1.00 74.75 76 SER A O 1
ATOM 601 N N . PRO A 1 77 ? -9.711 -12.841 -5.015 1.00 75.25 77 PRO A N 1
ATOM 602 C CA . PRO A 1 77 ? -10.835 -12.236 -5.730 1.00 75.25 77 PRO A CA 1
ATOM 603 C C . PRO A 1 77 ? -11.434 -11.038 -4.986 1.00 75.25 77 PRO A C 1
ATOM 605 O O . PRO A 1 77 ? -11.821 -11.151 -3.824 1.00 75.25 77 PRO A O 1
ATOM 608 N N . GLY A 1 78 ? -11.554 -9.906 -5.674 1.00 76.12 78 GLY A N 1
ATOM 609 C CA . GLY A 1 78 ? -12.131 -8.672 -5.147 1.00 76.12 78 GLY A CA 1
ATOM 610 C C . GLY A 1 78 ? -11.174 -7.790 -4.342 1.00 76.12 78 GLY A C 1
ATOM 611 O O . GLY A 1 78 ? -11.601 -6.718 -3.916 1.00 76.12 78 GLY A O 1
ATOM 612 N N . ASP A 1 79 ? -9.903 -8.176 -4.169 1.00 78.38 79 ASP A N 1
ATOM 613 C CA . ASP A 1 79 ? -8.899 -7.376 -3.452 1.00 78.38 79 ASP A CA 1
ATOM 614 C C . ASP A 1 79 ? -7.724 -6.950 -4.353 1.00 78.38 79 ASP A C 1
ATOM 616 O O . ASP A 1 79 ? -6.598 -7.444 -4.222 1.00 78.38 79 ASP A O 1
ATOM 620 N N . PRO A 1 80 ? -7.953 -6.026 -5.307 1.00 87.62 80 PRO A N 1
ATOM 621 C CA . PRO A 1 80 ? -6.860 -5.432 -6.052 1.00 87.62 80 PRO A CA 1
ATOM 622 C C . PRO A 1 80 ? -6.035 -4.518 -5.131 1.00 87.62 80 PRO A C 1
ATOM 624 O O . PRO A 1 80 ? -6.577 -3.658 -4.428 1.00 87.62 80 PRO A O 1
ATOM 627 N N . ARG A 1 81 ? -4.707 -4.652 -5.185 1.00 88.81 81 ARG A N 1
ATOM 628 C CA . ARG A 1 81 ? -3.735 -3.883 -4.395 1.00 88.81 81 ARG A CA 1
ATOM 629 C C . ARG A 1 81 ? -2.495 -3.520 -5.206 1.00 88.81 81 ARG A C 1
ATOM 631 O O . ARG A 1 81 ? -2.101 -4.235 -6.124 1.00 88.81 81 ARG A O 1
ATOM 638 N N . LEU A 1 82 ? -1.869 -2.399 -4.859 1.00 93.19 82 LEU A N 1
ATOM 639 C CA . LEU A 1 82 ? -0.567 -2.019 -5.407 1.00 93.19 82 LEU A CA 1
ATOM 640 C C . LEU A 1 82 ? 0.532 -2.882 -4.783 1.00 93.19 82 LEU A C 1
ATOM 642 O O . LEU A 1 82 ? 0.605 -3.001 -3.560 1.00 93.19 82 LEU A O 1
ATOM 646 N N . VAL A 1 83 ? 1.409 -3.430 -5.620 1.00 94.44 83 VAL A N 1
ATOM 647 C CA . VAL A 1 83 ? 2.605 -4.171 -5.204 1.00 94.44 83 VAL A CA 1
ATOM 648 C C . VAL A 1 83 ? 3.816 -3.574 -5.906 1.00 94.44 83 VAL A C 1
ATOM 650 O O . VAL A 1 83 ? 3.799 -3.396 -7.128 1.00 94.44 83 VAL A O 1
ATOM 653 N N . ALA A 1 84 ? 4.853 -3.259 -5.133 1.00 96.25 84 ALA A N 1
ATOM 654 C CA . ALA A 1 84 ? 6.133 -2.791 -5.645 1.00 96.25 84 ALA A CA 1
ATOM 655 C C . ALA A 1 84 ? 7.158 -3.923 -5.651 1.00 96.25 84 ALA A C 1
ATOM 657 O O . ALA A 1 84 ? 7.392 -4.578 -4.640 1.00 96.25 84 ALA A O 1
ATOM 658 N N . TYR A 1 85 ? 7.802 -4.111 -6.792 1.00 96.50 85 TYR A N 1
ATOM 659 C CA . TYR A 1 85 ? 8.933 -5.004 -6.974 1.00 96.50 85 TYR A CA 1
ATOM 660 C C . TYR A 1 85 ? 10.183 -4.157 -7.064 1.00 96.50 85 TYR A C 1
ATOM 662 O O . TYR A 1 85 ? 10.287 -3.305 -7.946 1.00 96.50 85 TYR A O 1
ATOM 670 N N . VAL A 1 86 ? 11.112 -4.379 -6.149 1.00 97.06 86 VAL A N 1
ATOM 671 C CA . VAL A 1 86 ? 12.317 -3.569 -6.010 1.00 97.06 86 VAL A CA 1
ATOM 672 C C . VAL A 1 86 ? 13.545 -4.443 -6.148 1.00 97.06 86 VAL A C 1
ATOM 674 O O . VAL A 1 86 ? 13.639 -5.514 -5.555 1.00 97.06 86 VAL A O 1
ATOM 677 N N . VAL A 1 87 ? 14.503 -3.970 -6.929 1.00 95.62 87 VAL A 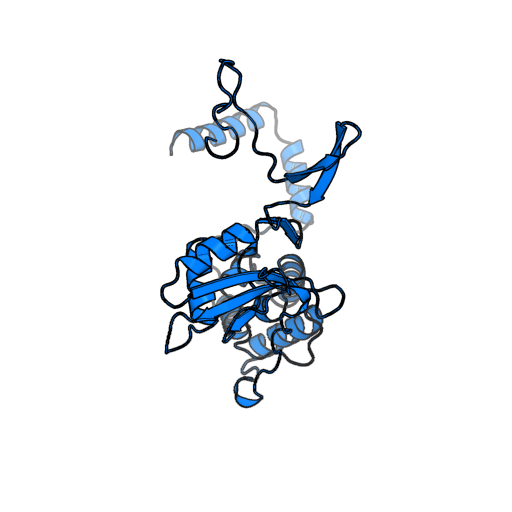N 1
ATOM 678 C CA . VAL A 1 87 ? 15.834 -4.553 -6.997 1.00 95.62 87 VAL A CA 1
ATOM 679 C C . VAL A 1 87 ? 16.763 -3.685 -6.175 1.00 95.62 87 VAL A C 1
ATOM 681 O O . VAL A 1 87 ? 16.809 -2.467 -6.358 1.00 95.62 87 VAL A O 1
ATOM 684 N N . SER A 1 88 ? 17.485 -4.304 -5.249 1.00 94.81 88 SER A N 1
ATOM 685 C CA . SER A 1 88 ? 18.353 -3.573 -4.336 1.00 94.81 88 SER A CA 1
ATOM 686 C C . SER A 1 88 ? 19.587 -2.993 -5.045 1.00 94.81 88 SER A C 1
ATOM 688 O O . SER A 1 88 ? 20.140 -3.592 -5.975 1.00 94.81 88 SER A O 1
ATOM 690 N N . ALA A 1 89 ? 20.019 -1.811 -4.599 1.00 91.75 89 ALA A N 1
ATOM 691 C CA . ALA A 1 89 ? 21.269 -1.184 -5.028 1.00 91.75 89 ALA A CA 1
ATOM 692 C C . ALA A 1 89 ? 22.521 -1.804 -4.379 1.00 91.75 89 ALA A C 1
ATOM 694 O O . ALA A 1 89 ? 23.620 -1.616 -4.899 1.00 91.75 89 ALA A O 1
ATOM 695 N N . GLY A 1 90 ? 22.371 -2.560 -3.288 1.00 88.56 90 GLY A N 1
ATOM 696 C CA . GLY A 1 90 ? 23.471 -3.206 -2.573 1.00 88.56 90 GLY A CA 1
ATOM 697 C C . GLY A 1 90 ? 23.040 -3.743 -1.209 1.00 88.56 90 GLY A C 1
ATOM 698 O O . GLY A 1 90 ? 21.873 -3.657 -0.846 1.00 88.56 90 GLY A O 1
ATOM 699 N N . ASP A 1 91 ? 23.986 -4.278 -0.442 1.00 87.12 91 ASP A N 1
ATOM 700 C CA . ASP A 1 91 ? 23.711 -4.749 0.915 1.00 87.12 91 ASP A CA 1
ATOM 701 C C . ASP A 1 91 ? 23.922 -3.629 1.957 1.00 87.12 91 ASP A C 1
ATOM 703 O O . ASP A 1 91 ? 24.923 -2.909 1.878 1.00 87.12 91 ASP A O 1
ATOM 707 N N . PRO A 1 92 ? 23.027 -3.487 2.956 1.00 89.31 92 PRO A N 1
ATOM 708 C CA . PRO A 1 92 ? 21.828 -4.298 3.183 1.00 89.31 92 PRO A CA 1
ATOM 709 C C . PRO A 1 92 ? 20.672 -3.958 2.225 1.00 89.31 92 PRO A C 1
ATOM 711 O O . PRO A 1 92 ? 20.503 -2.815 1.800 1.00 89.31 92 PRO A O 1
ATOM 714 N N . LYS A 1 93 ? 19.833 -4.962 1.936 1.00 91.44 93 LYS A N 1
ATOM 715 C CA . LYS A 1 93 ? 18.594 -4.786 1.165 1.00 91.44 93 LYS A CA 1
ATOM 716 C C . LYS A 1 93 ? 17.637 -3.831 1.900 1.00 91.44 93 LYS A C 1
ATOM 718 O O . LYS A 1 93 ? 17.496 -3.964 3.116 1.00 91.44 93 LYS A O 1
ATOM 723 N N . PRO A 1 94 ? 16.950 -2.916 1.186 1.00 91.94 94 PRO A N 1
ATOM 724 C CA . PRO A 1 94 ? 16.014 -1.992 1.816 1.00 91.94 94 PRO A CA 1
ATOM 725 C C . PRO A 1 94 ? 14.841 -2.753 2.434 1.00 91.94 94 PRO A C 1
ATOM 727 O O . PRO A 1 94 ? 14.293 -3.676 1.820 1.00 91.94 94 PRO A O 1
ATOM 730 N N . MET A 1 95 ? 14.433 -2.347 3.633 1.00 90.62 95 MET A N 1
ATOM 731 C CA . MET A 1 95 ? 13.286 -2.954 4.302 1.00 90.62 95 MET A CA 1
ATOM 732 C C . MET A 1 95 ? 11.974 -2.391 3.741 1.00 90.62 95 MET A C 1
ATOM 734 O O . MET A 1 95 ? 11.878 -1.213 3.395 1.00 90.62 95 MET A O 1
ATOM 738 N N . ALA A 1 96 ? 10.919 -3.211 3.703 1.00 89.75 96 ALA A N 1
ATOM 739 C CA . ALA A 1 96 ? 9.600 -2.778 3.227 1.00 89.75 96 ALA A CA 1
ATOM 740 C C . ALA A 1 96 ? 9.067 -1.553 3.999 1.00 89.75 96 ALA A C 1
ATOM 742 O O . ALA A 1 96 ? 8.513 -0.633 3.398 1.00 89.75 96 ALA A O 1
ATOM 743 N N . ALA A 1 97 ? 9.286 -1.515 5.318 1.00 86.44 97 ALA A N 1
ATOM 744 C CA . ALA A 1 97 ? 8.886 -0.399 6.172 1.00 86.44 97 ALA A CA 1
ATOM 745 C C . ALA A 1 97 ? 9.598 0.918 5.806 1.00 86.44 97 ALA A C 1
ATOM 747 O O . ALA A 1 97 ? 8.957 1.968 5.767 1.00 86.44 97 ALA A O 1
ATOM 748 N N . GLU A 1 98 ? 10.893 0.863 5.479 1.00 92.06 98 GLU A N 1
ATOM 749 C CA . GLU A 1 98 ? 11.686 2.033 5.073 1.00 92.06 98 GLU A CA 1
ATOM 750 C C . GLU A 1 98 ? 11.183 2.604 3.744 1.00 92.06 98 GLU A C 1
ATOM 752 O O . GLU A 1 98 ? 10.922 3.802 3.634 1.00 92.06 98 GLU A O 1
ATOM 757 N N . LEU A 1 99 ? 10.960 1.737 2.749 1.00 95.12 99 LEU A N 1
ATOM 758 C CA . LEU A 1 99 ? 10.432 2.140 1.443 1.00 95.12 99 LEU A CA 1
ATOM 759 C C . LEU A 1 99 ? 9.027 2.738 1.556 1.00 95.12 99 LEU A C 1
ATOM 761 O O . LEU A 1 99 ? 8.709 3.727 0.892 1.00 95.12 99 LEU A O 1
ATOM 765 N N . ARG A 1 100 ? 8.184 2.160 2.416 1.00 92.19 100 ARG A N 1
ATOM 766 C CA . ARG A 1 100 ? 6.843 2.676 2.696 1.00 92.19 100 ARG A CA 1
ATOM 767 C C . ARG A 1 100 ? 6.904 4.072 3.307 1.00 92.19 100 ARG A C 1
ATOM 769 O O . ARG A 1 100 ? 6.209 4.961 2.820 1.00 92.19 100 ARG A O 1
ATOM 776 N N . ALA A 1 101 ? 7.716 4.261 4.346 1.00 91.50 101 ALA A N 1
ATOM 777 C CA . ALA A 1 101 ? 7.886 5.557 4.998 1.00 91.50 101 ALA A CA 1
ATOM 778 C C . ALA A 1 101 ? 8.382 6.611 3.998 1.00 91.50 101 ALA A C 1
ATOM 780 O O . ALA A 1 101 ? 7.786 7.680 3.879 1.00 91.50 101 ALA A O 1
ATOM 781 N N . PHE A 1 102 ? 9.382 6.256 3.189 1.00 95.75 102 PHE A N 1
ATOM 782 C CA . PHE A 1 102 ? 9.915 7.126 2.146 1.00 95.75 102 PHE A CA 1
ATOM 783 C C . PHE A 1 102 ? 8.856 7.557 1.117 1.00 95.75 102 PHE A C 1
ATOM 785 O O . PHE A 1 102 ? 8.825 8.720 0.710 1.00 95.75 102 PHE A O 1
ATOM 792 N N . LEU A 1 103 ? 7.965 6.649 0.700 1.00 95.81 103 LEU A N 1
ATOM 793 C CA . LEU A 1 103 ? 6.875 6.994 -0.217 1.00 95.81 103 LEU A CA 1
ATOM 794 C C . LEU A 1 103 ? 5.820 7.886 0.442 1.00 95.81 103 LEU A C 1
ATOM 796 O O . LEU A 1 103 ? 5.354 8.822 -0.203 1.00 95.81 103 LEU A O 1
ATOM 800 N N . LYS A 1 104 ? 5.470 7.641 1.710 1.00 92.06 104 LYS A N 1
ATOM 801 C CA . LYS A 1 104 ? 4.473 8.437 2.450 1.00 92.06 104 LYS A CA 1
ATOM 802 C C . LYS A 1 104 ? 4.862 9.908 2.602 1.00 92.06 104 LYS A C 1
ATOM 804 O O . LYS A 1 104 ? 3.988 10.765 2.659 1.00 92.06 104 LYS A O 1
ATOM 809 N N . GLU A 1 105 ? 6.155 10.220 2.621 1.00 94.50 105 GLU A N 1
ATOM 810 C CA . GLU A 1 105 ? 6.632 11.608 2.652 1.00 94.50 105 GLU A CA 1
ATOM 811 C C . GLU A 1 105 ? 6.389 12.376 1.343 1.00 94.50 105 GLU A C 1
ATOM 813 O O . GLU A 1 105 ? 6.466 13.605 1.327 1.00 94.50 105 GLU A O 1
ATOM 818 N N . LYS A 1 106 ? 6.175 11.673 0.224 1.00 94.44 106 LYS A N 1
ATOM 819 C CA . LYS A 1 106 ? 6.226 12.259 -1.130 1.00 94.44 106 LYS A CA 1
ATOM 820 C C . LYS A 1 106 ? 4.963 12.027 -1.940 1.00 94.44 106 LYS A C 1
ATOM 822 O O . LYS A 1 106 ? 4.694 12.786 -2.867 1.00 94.44 106 LYS A O 1
ATOM 827 N N . LEU A 1 107 ? 4.214 10.982 -1.612 1.00 92.56 107 LEU A N 1
ATOM 828 C CA . LEU A 1 107 ? 3.040 10.552 -2.346 1.00 92.56 107 LEU A CA 1
ATOM 829 C C . LEU A 1 107 ? 1.817 10.502 -1.431 1.00 92.56 107 LEU A C 1
ATOM 831 O O . LEU A 1 107 ? 1.931 10.160 -0.254 1.00 92.56 107 LEU A O 1
ATOM 835 N N . PRO A 1 108 ? 0.621 10.770 -1.979 1.00 88.56 108 PRO A N 1
ATOM 836 C CA . PRO A 1 108 ? -0.621 10.465 -1.293 1.00 88.56 108 PRO A CA 1
ATOM 837 C C . PRO A 1 108 ? -0.698 8.986 -0.901 1.00 88.56 108 PRO A C 1
ATOM 839 O O . PRO A 1 108 ? -0.301 8.105 -1.664 1.00 88.56 108 PRO A O 1
ATOM 842 N N . GLU A 1 109 ? -1.310 8.707 0.248 1.00 84.00 109 GLU A N 1
ATOM 843 C CA . GLU A 1 109 ? -1.410 7.359 0.823 1.00 84.00 109 GLU A CA 1
ATOM 844 C C . GLU A 1 109 ? -1.979 6.314 -0.155 1.00 84.00 109 GLU A C 1
ATOM 846 O O . GLU A 1 109 ? -1.495 5.189 -0.217 1.00 84.00 109 GLU A O 1
ATOM 851 N N . TYR A 1 110 ? -2.965 6.683 -0.983 1.00 85.19 110 TYR A N 1
ATOM 852 C CA . TYR A 1 110 ? -3.576 5.761 -1.951 1.00 85.19 110 TYR A CA 1
ATOM 853 C C . TYR A 1 110 ? -2.618 5.299 -3.066 1.00 85.19 110 TYR A C 1
ATOM 855 O O . TYR A 1 110 ? -2.954 4.371 -3.802 1.00 85.19 110 TYR A O 1
ATOM 863 N N . MET A 1 111 ? -1.454 5.941 -3.218 1.00 92.00 111 MET A N 1
ATOM 864 C CA . MET A 1 111 ? -0.397 5.555 -4.160 1.00 92.00 111 MET A CA 1
ATOM 865 C C . MET A 1 111 ? 0.693 4.703 -3.499 1.00 92.00 111 MET A C 1
ATOM 867 O O . MET A 1 111 ? 1.562 4.188 -4.197 1.00 92.00 111 MET A O 1
ATOM 871 N N . VAL A 1 112 ? 0.665 4.533 -2.175 1.00 92.50 112 VAL A N 1
ATOM 872 C CA . VAL A 1 112 ? 1.664 3.745 -1.449 1.00 92.50 112 VAL A CA 1
ATOM 873 C C . VAL A 1 112 ? 1.353 2.247 -1.625 1.00 92.50 112 VAL A C 1
ATOM 875 O O . VAL A 1 112 ? 0.256 1.807 -1.275 1.00 92.50 112 VAL A O 1
ATOM 878 N N . PRO A 1 113 ? 2.285 1.435 -2.166 1.00 93.50 113 PRO A N 1
ATOM 879 C CA . PRO A 1 113 ? 2.087 -0.000 -2.355 1.00 93.50 113 PRO A CA 1
ATOM 880 C C . PRO A 1 113 ? 1.779 -0.729 -1.051 1.00 93.50 113 PRO A C 1
ATOM 882 O O . PRO A 1 113 ? 2.430 -0.482 -0.043 1.00 93.50 113 PRO A O 1
ATOM 885 N N . ALA A 1 114 ? 0.831 -1.666 -1.062 1.00 88.94 114 ALA A N 1
ATOM 886 C CA . ALA A 1 114 ? 0.499 -2.471 0.115 1.00 88.94 114 ALA A CA 1
ATOM 887 C C . ALA A 1 114 ? 1.626 -3.460 0.455 1.00 88.94 114 ALA A C 1
ATOM 889 O O . ALA A 1 114 ? 1.903 -3.690 1.630 1.00 88.94 114 ALA A O 1
ATOM 890 N N . ALA A 1 115 ? 2.323 -3.974 -0.562 1.00 89.81 115 ALA A N 1
ATOM 891 C CA . ALA A 1 115 ? 3.425 -4.918 -0.410 1.00 89.81 115 ALA A CA 1
ATOM 892 C C . ALA A 1 115 ? 4.661 -4.500 -1.219 1.00 89.81 115 ALA A C 1
ATOM 894 O O . ALA A 1 115 ? 4.546 -3.892 -2.289 1.00 89.81 115 ALA A O 1
ATOM 895 N N . PHE A 1 116 ? 5.832 -4.885 -0.709 1.00 92.81 116 PHE A N 1
ATOM 896 C CA . PHE A 1 116 ? 7.133 -4.696 -1.344 1.00 92.81 116 PHE A CA 1
ATOM 897 C C . PHE A 1 116 ? 7.828 -6.049 -1.464 1.00 92.81 116 PHE A C 1
ATOM 899 O O . PHE A 1 116 ? 7.991 -6.751 -0.470 1.00 92.81 116 PHE A O 1
ATOM 906 N N . VAL A 1 117 ? 8.239 -6.411 -2.675 1.00 93.31 117 VAL A N 1
ATOM 907 C CA . VAL A 1 117 ? 8.943 -7.661 -2.965 1.00 93.31 117 VAL A CA 1
ATOM 908 C C . VAL A 1 117 ? 10.344 -7.317 -3.444 1.00 93.31 117 VAL A C 1
ATOM 910 O O . VAL A 1 117 ? 10.507 -6.682 -4.488 1.00 93.31 117 VAL A O 1
ATOM 913 N N . VAL A 1 118 ? 11.356 -7.732 -2.684 1.00 93.56 118 VAL A N 1
ATOM 914 C CA . VAL A 1 118 ? 12.756 -7.531 -3.067 1.00 93.56 118 VAL A CA 1
ATOM 915 C C . VAL A 1 118 ? 13.206 -8.676 -3.969 1.00 93.56 118 VAL A C 1
ATOM 917 O O . VAL A 1 118 ? 13.117 -9.842 -3.595 1.00 93.56 118 VAL A O 1
ATOM 920 N N . LEU A 1 119 ? 13.695 -8.338 -5.161 1.00 92.69 119 LEU A N 1
ATOM 921 C CA . LEU A 1 119 ? 14.189 -9.280 -6.162 1.00 92.69 119 LEU A CA 1
ATOM 922 C C . LEU A 1 119 ? 15.694 -9.102 -6.381 1.00 92.69 119 LEU A C 1
ATOM 924 O O . LEU A 1 119 ? 16.228 -8.002 -6.246 1.00 92.69 119 LEU A O 1
ATOM 928 N N . GLU A 1 120 ? 16.366 -10.173 -6.800 1.00 90.31 120 GLU A N 1
ATOM 929 C CA . GLU A 1 120 ? 17.757 -10.105 -7.280 1.00 90.31 120 GLU A CA 1
ATOM 930 C C . GLU A 1 120 ? 17.857 -9.353 -8.621 1.00 90.31 120 GLU A C 1
ATOM 932 O O . GLU A 1 120 ? 18.775 -8.564 -8.860 1.00 90.31 120 GLU A O 1
ATOM 937 N N . ALA A 1 121 ? 16.880 -9.574 -9.505 1.00 92.19 121 ALA A N 1
ATOM 938 C CA . ALA A 1 121 ? 16.735 -8.888 -10.782 1.00 92.19 121 ALA A CA 1
ATOM 939 C C . ALA A 1 121 ? 15.273 -8.922 -11.248 1.00 92.19 121 ALA A C 1
ATOM 941 O O . ALA A 1 121 ? 14.515 -9.827 -10.889 1.00 92.19 121 ALA A O 1
ATOM 942 N N . LEU A 1 122 ? 14.882 -7.956 -12.084 1.00 91.75 122 LEU A N 1
ATOM 943 C CA . LEU A 1 122 ? 13.572 -7.978 -12.731 1.00 91.75 122 LEU A CA 1
ATOM 944 C C . LEU A 1 122 ? 13.531 -9.075 -13.809 1.00 91.75 122 LEU A C 1
ATOM 946 O O . LEU A 1 122 ? 14.460 -9.164 -14.617 1.00 91.75 122 LEU A O 1
ATOM 950 N N . PRO A 1 123 ? 12.459 -9.885 -13.882 1.00 90.69 123 PRO A N 1
ATOM 951 C CA . PRO A 1 123 ? 12.290 -10.834 -14.971 1.00 90.69 123 PRO A CA 1
ATOM 952 C C . PRO A 1 123 ? 12.126 -10.077 -16.291 1.00 90.69 123 PRO A C 1
ATOM 954 O O . PRO A 1 123 ? 11.375 -9.102 -16.373 1.00 90.69 123 PRO A O 1
ATOM 957 N N . LEU A 1 124 ? 12.816 -10.532 -17.335 1.00 88.00 124 LEU A N 1
ATOM 958 C CA . LEU A 1 124 ? 12.782 -9.923 -18.662 1.00 88.00 124 LEU A CA 1
ATOM 959 C C . LEU A 1 124 ? 12.156 -10.880 -19.679 1.00 88.00 124 LEU A C 1
ATOM 961 O O . LEU A 1 124 ? 12.443 -12.073 -19.710 1.00 88.00 124 LEU A O 1
ATOM 965 N N . SER A 1 125 ? 11.330 -10.326 -20.558 1.00 83.44 125 SER A N 1
ATOM 966 C CA . SER A 1 125 ? 10.850 -10.979 -21.775 1.00 83.44 125 SER A CA 1
ATOM 967 C C . SER A 1 125 ? 11.995 -11.167 -22.786 1.00 83.44 125 SER A C 1
ATOM 969 O O . SER A 1 125 ? 13.005 -10.461 -22.701 1.00 83.44 125 SER A O 1
ATOM 971 N N . PRO A 1 126 ? 11.828 -12.009 -23.827 1.00 79.50 126 PRO A N 1
ATOM 972 C CA . PRO A 1 126 ? 12.838 -12.185 -24.880 1.00 79.50 126 PRO A CA 1
ATOM 973 C C . PRO A 1 126 ? 13.272 -10.887 -25.585 1.00 79.50 126 PRO A C 1
ATOM 975 O O . PRO A 1 126 ? 14.360 -10.818 -26.142 1.00 79.50 126 PRO A O 1
ATOM 978 N N . ASN A 1 127 ? 12.440 -9.841 -25.533 1.00 72.75 127 ASN A N 1
ATOM 979 C CA . ASN A 1 127 ? 12.721 -8.524 -26.110 1.00 72.75 127 ASN A CA 1
ATOM 980 C C . ASN A 1 127 ? 13.434 -7.565 -25.134 1.00 72.75 127 ASN A C 1
ATOM 982 O O . ASN A 1 127 ? 13.462 -6.360 -25.383 1.00 72.75 127 ASN A O 1
ATOM 986 N N . GLY A 1 128 ? 13.923 -8.054 -23.990 1.00 72.62 128 GLY A N 1
ATOM 987 C CA . GLY A 1 128 ? 14.639 -7.257 -22.987 1.00 72.62 128 GLY A CA 1
ATOM 988 C C . GLY A 1 128 ? 13.764 -6.297 -22.172 1.00 72.62 128 GLY A C 1
ATOM 989 O O . GLY A 1 128 ? 14.285 -5.450 -21.456 1.00 72.62 128 GLY A O 1
ATOM 990 N N . LYS A 1 129 ? 12.433 -6.397 -22.273 1.00 76.38 129 LYS A N 1
ATOM 991 C CA . LYS A 1 129 ? 11.485 -5.619 -21.449 1.00 76.38 129 LYS A CA 1
ATOM 992 C C . LYS A 1 129 ? 11.080 -6.401 -20.214 1.00 76.38 129 LYS A C 1
ATOM 994 O O . LYS A 1 129 ? 10.947 -7.615 -20.330 1.00 76.38 129 LYS A O 1
ATOM 999 N N . VAL A 1 130 ? 10.762 -5.715 -19.115 1.00 84.00 130 VAL A N 1
ATOM 1000 C CA . VAL A 1 130 ? 10.217 -6.344 -17.899 1.00 84.00 130 VAL A CA 1
ATOM 1001 C C . VAL A 1 130 ? 9.005 -7.216 -18.231 1.00 84.00 130 VAL A C 1
ATOM 1003 O O . VAL A 1 130 ? 8.008 -6.733 -18.781 1.00 84.00 130 VAL A O 1
ATOM 1006 N N . ASP A 1 131 ? 9.087 -8.494 -17.875 1.00 87.94 131 ASP A N 1
ATOM 1007 C CA . ASP A 1 131 ? 7.983 -9.438 -17.955 1.00 87.94 131 ASP A CA 1
ATOM 1008 C C . ASP A 1 131 ? 7.152 -9.384 -16.672 1.00 87.94 131 ASP A C 1
ATOM 1010 O O . ASP A 1 131 ? 7.377 -10.108 -15.704 1.00 87.94 131 ASP A O 1
ATOM 1014 N N . ARG A 1 132 ? 6.147 -8.505 -16.674 1.00 89.50 132 ARG A N 1
ATOM 1015 C CA . ARG A 1 132 ? 5.259 -8.309 -15.521 1.00 89.50 132 ARG A CA 1
ATOM 1016 C C . ARG A 1 132 ? 4.447 -9.551 -15.153 1.00 89.50 132 ARG A C 1
ATOM 1018 O O . ARG A 1 132 ? 3.991 -9.644 -14.020 1.00 89.50 132 ARG A O 1
ATOM 1025 N N . LYS A 1 133 ? 4.256 -10.492 -16.085 1.00 87.12 133 LYS A N 1
ATOM 1026 C CA . LYS A 1 133 ? 3.522 -11.738 -15.819 1.00 87.12 133 LYS A CA 1
ATOM 1027 C C . LYS A 1 133 ? 4.369 -12.747 -15.048 1.00 87.12 133 LYS A C 1
ATOM 1029 O O . LYS A 1 133 ? 3.810 -13.601 -14.373 1.00 87.12 133 LYS A O 1
ATOM 1034 N N . ALA A 1 134 ? 5.692 -12.633 -15.142 1.00 91.69 134 ALA A N 1
ATOM 1035 C CA . ALA A 1 134 ? 6.644 -13.477 -14.433 1.00 91.69 134 ALA A CA 1
ATOM 1036 C C . ALA A 1 134 ? 6.981 -12.960 -13.021 1.00 91.69 134 ALA A C 1
ATOM 1038 O O . ALA A 1 134 ? 7.767 -13.586 -12.314 1.00 91.69 134 ALA A O 1
ATOM 1039 N N . LEU A 1 135 ? 6.413 -11.823 -12.597 1.00 92.69 135 LEU A N 1
ATOM 1040 C CA . LEU A 1 135 ? 6.638 -11.287 -11.256 1.00 92.69 135 LEU A CA 1
ATOM 1041 C C . LEU A 1 135 ? 5.927 -12.158 -10.201 1.00 92.69 135 LEU A C 1
ATOM 1043 O O . LEU A 1 135 ? 4.721 -12.411 -10.338 1.00 92.69 135 LEU A O 1
ATOM 1047 N N . PRO A 1 136 ? 6.637 -12.600 -9.144 1.00 91.81 136 PRO A N 1
ATOM 1048 C CA . PRO A 1 136 ? 6.079 -13.498 -8.135 1.00 91.81 136 PRO A CA 1
ATOM 1049 C C . PRO A 1 136 ? 4.989 -12.803 -7.317 1.00 91.81 136 PRO A C 1
ATOM 1051 O O . PRO A 1 136 ? 4.991 -11.580 -7.186 1.00 91.81 136 PRO A O 1
ATOM 1054 N N . ALA A 1 137 ? 4.046 -13.557 -6.760 1.00 88.06 137 ALA A N 1
ATOM 1055 C CA . ALA A 1 137 ? 3.131 -12.992 -5.771 1.00 88.06 137 ALA A CA 1
ATOM 1056 C C . ALA A 1 137 ? 3.922 -12.563 -4.516 1.00 88.06 137 ALA A C 1
ATOM 1058 O O . ALA A 1 137 ? 4.911 -13.223 -4.188 1.00 88.06 137 ALA A O 1
ATOM 1059 N N . PRO A 1 138 ? 3.534 -11.472 -3.832 1.00 84.88 138 PRO A N 1
ATOM 1060 C CA . PRO A 1 138 ? 4.091 -11.170 -2.520 1.00 84.88 138 PRO A CA 1
ATOM 1061 C C . PRO A 1 138 ? 3.789 -12.334 -1.571 1.00 84.88 138 PRO A C 1
ATOM 1063 O O . PRO A 1 138 ? 2.658 -12.820 -1.526 1.00 84.88 138 PRO A O 1
ATOM 1066 N N . GLU A 1 139 ? 4.799 -12.805 -0.844 1.00 71.81 139 GLU A N 1
ATOM 1067 C CA . GLU A 1 139 ? 4.595 -13.841 0.163 1.00 71.81 139 GLU A CA 1
ATOM 1068 C C . GLU A 1 139 ? 3.680 -13.288 1.263 1.00 71.81 139 GLU A C 1
ATOM 1070 O O . GLU A 1 139 ? 3.983 -12.272 1.884 1.00 71.81 139 GLU A O 1
ATOM 1075 N N . GLU A 1 140 ? 2.549 -13.953 1.513 1.00 60.09 140 GLU A N 1
ATOM 1076 C CA . GLU A 1 140 ? 1.700 -13.658 2.680 1.00 60.09 140 GLU A CA 1
ATOM 1077 C C . GLU A 1 140 ? 2.250 -14.298 3.965 1.00 60.09 140 GLU A C 1
ATOM 1079 O O . GLU A 1 140 ? 1.621 -14.227 5.022 1.00 60.09 140 GLU A O 1
ATOM 1084 N N . THR A 1 141 ? 3.413 -14.948 3.873 1.00 45.75 141 THR A N 1
ATOM 1085 C CA . THR A 1 141 ? 4.028 -15.730 4.940 1.00 45.75 141 THR A CA 1
ATOM 1086 C C . THR A 1 141 ? 4.598 -14.804 6.007 1.00 45.75 141 THR A C 1
ATOM 1088 O O . THR A 1 141 ? 5.790 -14.511 6.033 1.00 45.75 141 THR A O 1
ATOM 1091 N N . ARG A 1 142 ? 3.748 -14.352 6.927 1.00 54.66 142 ARG A N 1
ATOM 1092 C CA . ARG A 1 142 ? 4.240 -13.965 8.249 1.00 54.66 142 ARG A CA 1
ATOM 1093 C C . ARG A 1 142 ? 4.673 -15.221 8.980 1.00 54.66 142 ARG A C 1
ATOM 1095 O O . ARG A 1 142 ? 3.952 -16.221 8.973 1.00 54.66 142 ARG A O 1
ATOM 1102 N N . SER A 1 143 ? 5.835 -15.170 9.613 1.00 47.53 143 SER A N 1
ATOM 1103 C CA . SER A 1 143 ? 6.195 -16.187 10.591 1.00 47.53 143 SER A CA 1
ATOM 1104 C C . SER A 1 143 ? 5.180 -16.145 11.741 1.00 47.53 143 SER A C 1
ATOM 1106 O O . SER A 1 143 ? 4.717 -15.076 12.145 1.00 47.53 143 SER A O 1
ATOM 1108 N N . GLU A 1 144 ? 4.822 -17.307 12.295 1.00 51.22 144 GLU A N 1
ATOM 1109 C CA . GLU A 1 144 ? 4.006 -17.374 13.522 1.00 51.22 144 GLU A CA 1
ATOM 1110 C C . GLU A 1 144 ? 4.661 -16.606 14.689 1.00 51.22 144 GLU A C 1
ATOM 1112 O O . GLU A 1 144 ? 3.973 -16.174 15.610 1.00 51.22 144 GLU A O 1
ATOM 1117 N N . GLU A 1 145 ? 5.978 -16.390 14.617 1.00 50.47 145 GLU A N 1
ATOM 1118 C CA . GLU A 1 145 ? 6.798 -15.651 15.581 1.00 50.47 145 GLU A CA 1
ATOM 1119 C C . GLU A 1 145 ? 6.540 -14.131 15.576 1.00 50.47 145 GLU A C 1
ATOM 1121 O O . GLU A 1 145 ? 6.763 -13.477 16.594 1.00 50.47 145 GLU A O 1
ATOM 1126 N N . GLU A 1 146 ? 6.037 -13.557 14.476 1.00 66.50 146 GLU A N 1
ATOM 1127 C CA . GLU A 1 146 ? 5.697 -12.126 14.381 1.00 66.50 146 GLU A CA 1
ATOM 1128 C C . GLU A 1 146 ? 4.250 -11.814 14.796 1.00 66.50 146 GLU A C 1
ATOM 1130 O O . GLU A 1 146 ? 3.891 -10.652 15.013 1.00 66.50 146 GLU A O 1
ATOM 1135 N N . TRP A 1 147 ? 3.402 -12.835 14.940 1.00 82.56 147 TRP A N 1
ATOM 1136 C CA . TRP A 1 147 ? 2.019 -12.645 15.357 1.00 82.56 147 TRP A CA 1
ATOM 1137 C C . TRP A 1 147 ? 1.930 -12.391 16.868 1.00 82.56 147 TRP A C 1
ATOM 1139 O O . TRP A 1 147 ? 2.196 -13.264 17.693 1.00 82.56 147 TRP A O 1
ATOM 1149 N N . LEU A 1 148 ? 1.494 -11.185 17.239 1.00 89.81 148 LEU A N 1
ATOM 1150 C CA . LEU A 1 148 ? 1.238 -10.811 18.628 1.00 89.81 148 LEU A CA 1
ATOM 1151 C C . LEU A 1 148 ? -0.263 -10.818 18.920 1.00 89.81 148 LEU A C 1
ATOM 1153 O O . LEU A 1 148 ? -1.032 -10.086 18.294 1.00 89.81 148 LEU A O 1
ATOM 1157 N N . ALA A 1 149 ? -0.665 -11.642 19.887 1.00 92.38 149 ALA A N 1
ATOM 1158 C CA . ALA A 1 149 ? -2.049 -11.751 20.330 1.00 92.38 149 ALA A CA 1
ATOM 1159 C C . ALA A 1 149 ? -2.563 -10.438 20.954 1.00 92.38 149 ALA A C 1
ATOM 1161 O O . ALA A 1 149 ? -1.770 -9.729 21.579 1.00 92.38 149 ALA A O 1
ATOM 1162 N N . PRO A 1 150 ? -3.875 -10.148 20.852 1.00 94.62 150 PRO A N 1
ATOM 1163 C CA . PRO A 1 150 ? -4.538 -9.144 21.681 1.00 94.62 150 PRO A CA 1
ATOM 1164 C C . PRO A 1 150 ? -4.252 -9.328 23.176 1.00 94.62 150 PRO A C 1
ATOM 1166 O O . PRO A 1 150 ? -4.211 -10.450 23.679 1.00 94.62 150 PRO A O 1
ATOM 1169 N N . ARG A 1 151 ? -4.033 -8.213 23.872 1.00 96.31 151 ARG A N 1
ATOM 1170 C CA . ARG A 1 151 ? -3.623 -8.114 25.283 1.00 96.31 151 ARG A CA 1
ATOM 1171 C C . ARG A 1 151 ? -4.636 -7.341 26.130 1.00 96.31 151 ARG A C 1
ATOM 1173 O O . ARG A 1 151 ? -4.523 -7.351 27.354 1.00 96.31 151 ARG A O 1
ATOM 1180 N N . SER A 1 152 ? -5.593 -6.657 25.501 1.00 95.56 152 SER A N 1
ATOM 1181 C CA . SER A 1 152 ? -6.686 -5.931 26.158 1.00 95.56 152 SER A CA 1
ATOM 1182 C C . SER A 1 152 ? -8.030 -6.219 25.485 1.00 95.56 152 SER A C 1
ATOM 1184 O O . SER A 1 152 ? -8.077 -6.676 24.343 1.00 95.56 152 SER A O 1
ATOM 1186 N N . ALA A 1 153 ? -9.128 -5.907 26.179 1.00 95.19 153 ALA A N 1
ATOM 1187 C CA . ALA A 1 153 ? -10.477 -6.061 25.637 1.00 95.19 153 ALA A CA 1
ATOM 1188 C C . ALA A 1 153 ? -10.702 -5.194 24.382 1.00 95.19 153 ALA A C 1
ATOM 1190 O O . ALA A 1 153 ? -11.357 -5.623 23.436 1.00 95.19 153 ALA A O 1
ATOM 1191 N N . GLU A 1 154 ? -10.136 -3.985 24.342 1.00 95.12 154 GLU A N 1
ATOM 1192 C CA . GLU A 1 154 ? -10.187 -3.112 23.166 1.00 95.12 154 GLU A CA 1
ATOM 1193 C C . GLU A 1 154 ? -9.399 -3.703 21.992 1.00 95.12 154 GLU A C 1
ATOM 1195 O O . GLU A 1 154 ? -9.897 -3.703 20.866 1.00 95.12 154 GLU A O 1
ATOM 1200 N N . GLU A 1 155 ? -8.203 -4.251 22.240 1.00 97.25 155 GLU A N 1
ATOM 1201 C CA . GLU A 1 155 ? -7.424 -4.936 21.202 1.00 97.25 155 GLU A CA 1
ATOM 1202 C C . GLU A 1 155 ? -8.178 -6.162 20.659 1.00 97.25 155 GLU A C 1
ATOM 1204 O O . GLU A 1 155 ? -8.179 -6.383 19.448 1.00 97.25 155 GLU A O 1
ATOM 1209 N N . GLU A 1 156 ? -8.860 -6.932 21.517 1.00 97.06 156 GLU A N 1
ATOM 1210 C CA . GLU A 1 156 ? -9.672 -8.088 21.109 1.00 97.06 156 GLU A CA 1
ATOM 1211 C C . GLU A 1 156 ? -10.824 -7.681 20.184 1.00 97.06 156 GLU A C 1
ATOM 1213 O O . GLU A 1 156 ? -11.019 -8.292 19.129 1.00 97.06 156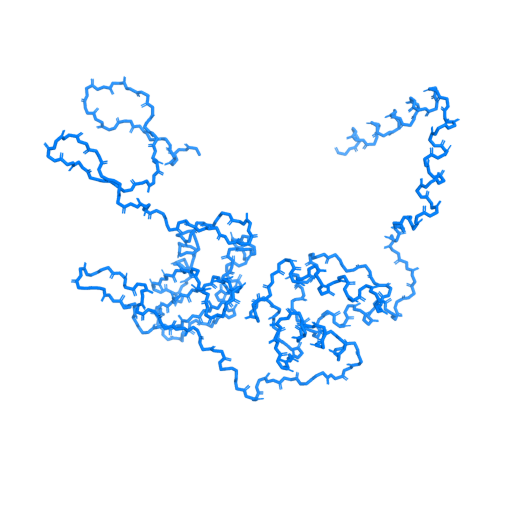 GLU A O 1
ATOM 1218 N N . VAL A 1 157 ? -11.560 -6.622 20.537 1.00 96.62 157 VAL A N 1
ATOM 1219 C CA . VAL A 1 157 ? -12.671 -6.120 19.716 1.00 96.62 157 VAL A CA 1
ATOM 1220 C C . VAL A 1 157 ? -12.169 -5.577 18.381 1.00 96.62 157 VAL A C 1
ATOM 1222 O O . VAL A 1 157 ? -12.725 -5.913 17.332 1.00 96.62 157 VAL A O 1
ATOM 1225 N N . VAL A 1 158 ? -11.113 -4.758 18.391 1.00 96.75 158 VAL A N 1
ATOM 1226 C CA . VAL A 1 158 ? -10.553 -4.180 17.162 1.00 96.75 158 VAL A CA 1
ATOM 1227 C C . VAL A 1 158 ? -10.025 -5.287 16.243 1.00 96.75 158 VAL A C 1
ATOM 1229 O O . VAL A 1 158 ? -10.394 -5.319 15.067 1.00 96.75 158 VAL A O 1
ATOM 1232 N N . ALA A 1 159 ? -9.232 -6.228 16.768 1.00 96.94 159 ALA A N 1
ATOM 1233 C CA . ALA A 1 159 ? -8.704 -7.352 15.994 1.00 96.94 159 ALA A CA 1
ATOM 1234 C C . ALA A 1 159 ? -9.821 -8.242 15.428 1.00 96.94 159 ALA A C 1
ATOM 1236 O O . ALA A 1 159 ? -9.738 -8.659 14.272 1.00 96.94 159 ALA A O 1
ATOM 1237 N N . GLY A 1 160 ? -10.879 -8.502 16.205 1.00 96.56 160 GLY A N 1
ATOM 1238 C CA . GLY A 1 160 ? -12.041 -9.276 15.760 1.00 96.56 160 GLY A CA 1
ATOM 1239 C C . GLY A 1 160 ? -12.782 -8.608 14.600 1.00 96.56 160 GLY A C 1
ATOM 1240 O O . GLY A 1 160 ? -13.021 -9.236 13.569 1.00 96.56 160 GLY A O 1
ATOM 1241 N N . ILE A 1 161 ? -13.066 -7.307 14.713 1.00 96.50 161 ILE A N 1
ATOM 1242 C CA . ILE A 1 161 ? -13.707 -6.538 13.635 1.00 96.50 161 ILE A CA 1
ATOM 1243 C C . ILE A 1 161 ? -12.846 -6.543 12.370 1.00 96.50 161 ILE A C 1
ATOM 1245 O O . ILE A 1 161 ? -13.371 -6.699 11.268 1.00 96.50 161 ILE A O 1
ATOM 1249 N N . TRP A 1 162 ? -11.530 -6.375 12.507 1.00 96.31 162 TRP A N 1
ATOM 1250 C CA . TRP A 1 162 ? -10.622 -6.402 11.363 1.00 96.31 162 TRP A CA 1
ATOM 1251 C C . TRP A 1 162 ? -10.587 -7.773 10.703 1.00 96.31 162 TRP A C 1
ATOM 1253 O O . TRP A 1 162 ? -10.669 -7.844 9.481 1.00 96.31 162 TRP A O 1
ATOM 1263 N N . ALA A 1 163 ? -10.512 -8.848 11.488 1.00 93.69 163 ALA A N 1
ATOM 1264 C CA . ALA A 1 163 ? -10.535 -10.215 10.981 1.00 93.69 163 ALA A CA 1
ATOM 1265 C C . ALA A 1 163 ? -11.786 -10.471 10.126 1.00 93.69 163 ALA A C 1
ATOM 1267 O O . ALA A 1 163 ? -11.675 -10.950 8.998 1.00 93.69 163 ALA A O 1
ATOM 1268 N N . GLU A 1 164 ? -12.961 -10.059 10.606 1.00 94.00 164 GLU A N 1
ATOM 1269 C CA . GLU A 1 164 ? -14.212 -10.184 9.856 1.00 94.00 164 GLU A CA 1
ATOM 1270 C C . GLU A 1 164 ? -14.231 -9.341 8.576 1.00 94.00 164 GLU A C 1
ATOM 1272 O O . GLU A 1 164 ? -14.603 -9.838 7.514 1.00 94.00 164 GLU A O 1
ATOM 1277 N N . VAL A 1 165 ? -13.844 -8.065 8.662 1.00 93.06 165 VAL A N 1
ATOM 1278 C CA . VAL A 1 165 ? -13.912 -7.134 7.523 1.00 93.06 165 VAL A CA 1
ATOM 1279 C C . VAL A 1 165 ? -12.884 -7.483 6.443 1.00 93.06 165 VAL A C 1
ATOM 1281 O O . VAL A 1 165 ? -13.163 -7.327 5.256 1.00 93.06 165 VAL A O 1
ATOM 1284 N N . LEU A 1 166 ? -11.706 -7.965 6.839 1.00 88.06 166 LEU A N 1
ATOM 1285 C CA . LEU A 1 166 ? -10.615 -8.339 5.936 1.00 88.06 166 LEU A CA 1
ATOM 1286 C C . LEU A 1 166 ? -10.695 -9.807 5.486 1.00 88.06 166 LEU A C 1
ATOM 1288 O O . LEU A 1 166 ? -9.862 -10.239 4.693 1.00 88.06 166 LEU A O 1
ATOM 1292 N N . GLY A 1 167 ? -11.653 -10.589 6.000 1.00 86.81 167 GLY A N 1
ATOM 1293 C CA . GLY A 1 167 ? -11.788 -12.015 5.686 1.00 86.81 167 GLY A CA 1
ATOM 1294 C C . GLY A 1 167 ? -10.599 -12.863 6.155 1.00 86.81 167 GLY A C 1
ATOM 1295 O O . GLY A 1 167 ? -10.220 -13.824 5.487 1.00 86.81 167 GLY A O 1
ATOM 1296 N N . ARG A 1 168 ? -9.978 -12.503 7.283 1.00 86.31 168 ARG A N 1
ATOM 1297 C CA . ARG A 1 168 ? -8.798 -13.173 7.854 1.00 86.31 168 ARG A CA 1
ATOM 1298 C C . ARG A 1 168 ? -9.203 -14.017 9.063 1.00 86.31 168 ARG A C 1
ATOM 1300 O O . ARG A 1 168 ? -10.089 -13.642 9.821 1.00 86.31 168 ARG A O 1
ATOM 1307 N N . GLN A 1 169 ? -8.513 -15.136 9.291 1.00 86.25 169 GLN A N 1
ATOM 1308 C CA . GLN A 1 169 ? -8.777 -15.976 10.467 1.00 86.25 169 GLN A CA 1
ATOM 1309 C C . GLN A 1 169 ? -8.326 -15.305 11.773 1.00 86.25 169 GLN A C 1
ATOM 1311 O O . GLN A 1 169 ? -8.977 -15.457 12.804 1.00 86.25 169 GLN A O 1
ATOM 1316 N N . ARG A 1 170 ? -7.190 -14.596 11.744 1.00 87.81 170 ARG A N 1
ATOM 1317 C CA . ARG A 1 170 ? -6.608 -13.889 12.894 1.00 87.81 170 ARG A CA 1
ATOM 1318 C C . ARG A 1 170 ? -5.914 -12.613 12.420 1.00 87.81 170 ARG A C 1
ATOM 1320 O O . ARG A 1 170 ? -5.384 -12.581 11.311 1.00 87.81 170 ARG A O 1
ATOM 1327 N N . VAL A 1 171 ? -5.900 -11.602 13.285 1.00 91.75 171 VAL A N 1
ATOM 1328 C CA . VAL A 1 171 ? -5.174 -10.334 13.118 1.00 91.75 171 VAL A CA 1
ATOM 1329 C C . VAL A 1 171 ? -4.348 -10.111 14.386 1.00 91.75 171 VAL A C 1
ATOM 1331 O O . VAL A 1 171 ? -4.852 -10.304 15.493 1.00 91.75 171 VAL A O 1
ATOM 1334 N N . GLY A 1 172 ? -3.063 -9.813 14.230 1.00 93.12 172 GLY A N 1
ATOM 1335 C CA . GLY A 1 172 ? -2.145 -9.484 15.318 1.00 93.12 172 GLY A CA 1
ATOM 1336 C C . GLY A 1 172 ? -2.196 -8.002 15.688 1.00 93.12 172 GLY A C 1
ATOM 1337 O O . GLY A 1 172 ? -2.574 -7.159 14.877 1.00 93.12 172 GLY A O 1
ATOM 1338 N N . VAL A 1 173 ? -1.783 -7.659 16.910 1.00 94.81 173 VAL A N 1
ATOM 1339 C CA . VAL A 1 173 ? -1.940 -6.284 17.423 1.00 94.81 173 VAL A CA 1
ATOM 1340 C C . VAL A 1 173 ? -1.089 -5.240 16.691 1.00 94.81 173 VAL A C 1
ATOM 1342 O O . VAL A 1 173 ? -1.442 -4.065 16.642 1.00 94.81 173 VAL A O 1
ATOM 1345 N N . ARG A 1 174 ? 0.019 -5.675 16.084 1.00 92.19 174 ARG A N 1
ATOM 1346 C CA . ARG A 1 174 ? 0.925 -4.835 15.287 1.00 92.19 174 ARG A CA 1
ATOM 1347 C C . ARG A 1 174 ? 0.667 -4.901 13.791 1.00 92.19 174 ARG A C 1
ATOM 1349 O O . ARG A 1 174 ? 1.381 -4.258 13.025 1.00 92.19 174 ARG A O 1
ATOM 1356 N N . ASP A 1 175 ? -0.336 -5.666 13.374 1.00 89.56 175 ASP A N 1
ATOM 1357 C CA . ASP A 1 175 ? -0.663 -5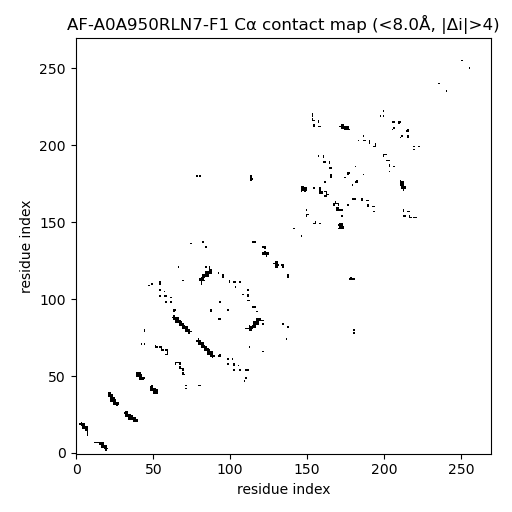.762 11.965 1.00 89.56 175 ASP A CA 1
ATOM 1358 C C . ASP A 1 175 ? -1.127 -4.409 11.448 1.00 89.56 175 ASP A C 1
ATOM 1360 O O . ASP A 1 175 ? -2.001 -3.767 12.034 1.00 89.56 175 ASP A O 1
ATOM 1364 N N . ASN A 1 176 ? -0.570 -4.003 10.313 1.00 89.69 176 ASN A N 1
ATOM 1365 C CA . ASN A 1 176 ? -1.030 -2.821 9.617 1.00 89.69 176 ASN A CA 1
ATOM 1366 C C . ASN A 1 176 ? -2.281 -3.145 8.782 1.00 89.69 176 ASN A C 1
ATOM 1368 O O . ASN A 1 176 ? -2.273 -4.063 7.956 1.00 89.69 176 ASN A O 1
ATOM 1372 N N . PHE A 1 177 ? -3.346 -2.360 8.961 1.00 90.50 177 PHE A N 1
ATOM 1373 C CA . PHE A 1 177 ? -4.627 -2.531 8.272 1.00 90.50 177 PHE A CA 1
ATOM 1374 C C . PHE A 1 177 ? -4.480 -2.595 6.748 1.00 90.50 177 PHE A C 1
ATOM 1376 O O . PHE A 1 177 ? -5.088 -3.437 6.089 1.00 90.50 177 PHE A O 1
ATOM 1383 N N . PHE A 1 178 ? -3.667 -1.707 6.177 1.00 84.00 178 PHE A N 1
ATOM 1384 C CA . PHE A 1 178 ? -3.519 -1.559 4.730 1.00 84.00 178 PHE A CA 1
ATOM 1385 C C . PHE A 1 178 ? -2.596 -2.621 4.135 1.00 84.00 178 PHE A C 1
ATOM 1387 O O . PHE A 1 178 ? -2.816 -3.067 3.010 1.00 84.00 178 PHE A O 1
ATOM 1394 N N . GLU A 1 179 ? -1.609 -3.084 4.904 1.00 82.56 179 GLU A N 1
ATOM 1395 C CA . GLU A 1 179 ? -0.763 -4.220 4.514 1.00 82.56 179 GLU A CA 1
ATOM 1396 C C . GLU A 1 179 ? -1.560 -5.524 4.457 1.00 82.56 179 GLU A C 1
ATOM 1398 O O . GLU A 1 179 ? -1.307 -6.379 3.612 1.00 82.56 179 GLU A O 1
ATOM 1403 N N . LEU A 1 180 ? -2.588 -5.645 5.299 1.00 82.88 180 LEU A N 1
ATOM 1404 C CA . LEU A 1 180 ? -3.517 -6.771 5.284 1.00 82.88 180 LEU A CA 1
ATOM 1405 C C . LEU A 1 180 ? -4.492 -6.784 4.093 1.00 82.88 180 LEU A C 1
ATOM 1407 O O . LEU A 1 180 ? -5.244 -7.752 3.952 1.00 82.88 180 LEU A O 1
ATOM 1411 N N . GLY A 1 181 ? -4.470 -5.751 3.244 1.00 78.69 181 GLY A N 1
ATOM 1412 C CA . GLY A 1 181 ? -5.407 -5.557 2.130 1.00 78.69 181 GLY A CA 1
ATOM 1413 C C . GLY A 1 181 ? -6.459 -4.475 2.395 1.00 78.69 181 GLY A C 1
ATOM 1414 O O . GLY A 1 181 ? -7.217 -4.113 1.495 1.00 78.69 181 GLY A O 1
ATOM 1415 N N . GLY A 1 182 ? -6.476 -3.885 3.594 1.00 84.44 182 GLY A N 1
ATOM 1416 C CA . GLY A 1 182 ? -7.404 -2.827 3.971 1.00 84.44 182 GLY A CA 1
ATOM 1417 C C . GLY A 1 182 ? -7.378 -1.612 3.038 1.00 84.44 182 GLY A C 1
ATOM 1418 O O . GLY A 1 182 ? -6.377 -1.281 2.399 1.00 84.44 182 GLY A O 1
ATOM 1419 N N . HIS A 1 183 ? -8.516 -0.926 2.947 1.00 83.50 183 HIS A N 1
ATOM 1420 C CA . HIS A 1 183 ? -8.680 0.318 2.191 1.00 83.50 183 HIS A CA 1
ATOM 1421 C C . HIS A 1 183 ? -9.786 1.191 2.754 1.00 83.50 183 HIS A C 1
ATOM 1423 O O . HIS A 1 183 ? -10.535 0.740 3.608 1.00 83.50 183 HIS A O 1
ATOM 1429 N N . SER A 1 184 ? -9.945 2.413 2.235 1.00 83.06 184 SER A N 1
ATOM 1430 C CA . SER A 1 184 ? -10.884 3.412 2.762 1.00 83.06 184 SER A CA 1
ATOM 1431 C C . SER A 1 184 ? -12.307 2.888 2.968 1.00 83.06 184 SER A C 1
ATOM 1433 O O . SER A 1 184 ? -12.902 3.168 3.996 1.00 83.06 184 SER A O 1
ATOM 1435 N N . LEU A 1 185 ? -12.851 2.092 2.040 1.00 86.06 185 LEU A N 1
ATOM 1436 C CA . LEU A 1 185 ? -14.188 1.506 2.208 1.00 86.06 185 LEU A CA 1
ATOM 1437 C C . LEU A 1 185 ? -14.239 0.502 3.372 1.00 86.06 185 LEU A C 1
ATOM 1439 O O . LEU A 1 185 ? -15.149 0.579 4.193 1.00 86.06 185 LEU A O 1
ATOM 1443 N N . LEU A 1 186 ? -13.266 -0.409 3.471 1.00 90.81 186 LEU A N 1
ATOM 1444 C CA . LEU A 1 186 ? -13.174 -1.351 4.593 1.00 90.81 186 LEU A CA 1
ATOM 1445 C C . LEU A 1 186 ? -12.898 -0.612 5.908 1.00 90.81 186 LEU A C 1
ATOM 1447 O O . LEU A 1 186 ? -13.499 -0.925 6.926 1.00 90.81 186 LEU A O 1
ATOM 1451 N N . ALA A 1 187 ? -12.070 0.428 5.877 1.00 91.19 187 ALA A N 1
ATOM 1452 C CA . ALA A 1 187 ? -11.804 1.311 7.003 1.00 91.19 187 ALA A CA 1
ATOM 1453 C C . ALA A 1 187 ? -13.086 1.995 7.491 1.00 91.19 187 ALA A C 1
ATOM 1455 O O . ALA A 1 187 ? -13.373 1.996 8.683 1.00 91.19 187 ALA A O 1
ATOM 1456 N N . THR A 1 188 ? -13.910 2.520 6.579 1.00 91.31 188 THR A N 1
ATOM 1457 C CA . THR A 1 188 ? -15.224 3.074 6.922 1.00 91.31 188 THR A CA 1
ATOM 1458 C C . THR A 1 188 ? -16.119 2.021 7.576 1.00 91.31 188 THR A C 1
ATOM 1460 O O . THR A 1 188 ? -16.781 2.333 8.563 1.00 91.31 188 THR A O 1
ATOM 1463 N N . GLN A 1 189 ? -16.116 0.775 7.089 1.00 93.69 189 GLN A N 1
ATOM 1464 C CA . GLN A 1 189 ? -16.872 -0.317 7.715 1.00 93.69 189 GLN A CA 1
ATOM 1465 C C . GLN A 1 189 ? -16.361 -0.635 9.127 1.00 93.69 189 GLN A C 1
ATOM 1467 O O . GLN A 1 189 ? -17.166 -0.713 10.054 1.00 93.69 189 GLN A O 1
ATOM 1472 N N . VAL A 1 190 ? -15.042 -0.757 9.310 1.00 95.06 190 VAL A N 1
ATOM 1473 C CA . VAL A 1 190 ? -14.399 -0.961 10.618 1.00 95.06 190 VAL A CA 1
ATOM 1474 C C . VAL A 1 190 ? -14.798 0.145 11.591 1.00 95.06 190 VAL A C 1
ATOM 1476 O O . VAL A 1 190 ? -15.308 -0.139 12.672 1.00 95.06 190 VAL A O 1
ATOM 1479 N N . LEU A 1 191 ? -14.620 1.409 11.202 1.00 93.81 191 LEU A N 1
ATOM 1480 C CA . LEU A 1 191 ? -14.917 2.553 12.064 1.00 93.81 191 LEU A CA 1
ATOM 1481 C C . LEU A 1 191 ? -16.411 2.655 12.376 1.00 93.81 191 LEU A C 1
ATOM 1483 O O . LEU A 1 191 ? -16.778 2.983 13.501 1.00 93.81 191 LEU A O 1
ATOM 1487 N N . SER A 1 192 ? -17.282 2.327 11.417 1.00 92.88 192 SER A N 1
ATOM 1488 C CA . SER A 1 192 ? -18.725 2.263 11.652 1.00 92.88 192 SER A CA 1
ATOM 1489 C C . SER A 1 192 ? -19.090 1.204 12.693 1.00 92.88 192 SER A C 1
ATOM 1491 O O . SER A 1 192 ? -19.943 1.469 13.534 1.00 92.88 192 SER A O 1
ATOM 1493 N N . ARG A 1 193 ? -18.463 0.021 12.654 1.00 94.69 193 ARG A N 1
ATOM 1494 C CA . ARG A 1 193 ? -18.692 -1.043 13.647 1.00 94.69 193 ARG A CA 1
ATOM 1495 C C . ARG A 1 193 ? -18.132 -0.665 15.017 1.00 94.69 193 ARG A C 1
ATOM 1497 O O . ARG A 1 193 ? -18.808 -0.854 16.019 1.00 94.69 193 ARG A O 1
ATOM 1504 N N . LEU A 1 194 ? -16.948 -0.055 15.071 1.00 93.75 194 LEU A N 1
ATOM 1505 C CA . LEU A 1 194 ? -16.356 0.409 16.331 1.00 93.75 194 LEU A CA 1
ATOM 1506 C C . LEU A 1 194 ? -17.225 1.462 17.028 1.00 93.75 194 LEU A C 1
ATOM 1508 O O . LEU A 1 194 ? -17.409 1.385 18.238 1.00 93.75 194 LEU A O 1
ATOM 1512 N N . ARG A 1 195 ? -17.826 2.391 16.273 1.00 91.31 195 ARG A N 1
ATOM 1513 C CA . ARG A 1 195 ? -18.756 3.408 16.805 1.00 91.31 195 ARG A CA 1
ATOM 1514 C C . ARG A 1 195 ? -20.043 2.831 17.398 1.00 91.31 195 ARG A C 1
ATOM 1516 O O . ARG A 1 195 ? -20.695 3.502 18.188 1.00 91.31 195 ARG A O 1
ATOM 1523 N N . GLN A 1 196 ? -20.438 1.621 17.001 1.00 91.38 196 GLN A N 1
ATOM 1524 C CA . GLN A 1 196 ? -21.599 0.939 17.586 1.00 91.38 196 GLN A CA 1
ATOM 1525 C C . GLN A 1 196 ? -21.282 0.332 18.958 1.00 91.38 196 GLN A C 1
ATOM 1527 O O . GLN A 1 196 ? -22.197 0.104 19.742 1.00 91.38 196 GLN A O 1
ATOM 1532 N N . ILE A 1 197 ? -20.003 0.066 19.237 1.00 93.44 197 ILE A N 1
ATOM 1533 C CA . ILE A 1 197 ? -19.542 -0.585 20.470 1.00 93.44 197 ILE A CA 1
ATOM 1534 C C . ILE A 1 197 ? -19.022 0.453 21.465 1.00 93.44 197 ILE A C 1
ATOM 1536 O O . ILE A 1 197 ? -19.310 0.372 22.656 1.00 93.44 197 ILE A O 1
ATOM 1540 N N . TYR A 1 198 ? -18.280 1.442 20.972 1.00 91.06 198 TYR A N 1
ATOM 1541 C CA . TYR A 1 198 ? -17.659 2.478 21.781 1.00 91.06 198 TYR A CA 1
ATOM 1542 C C . TYR A 1 198 ? -18.208 3.856 21.393 1.00 91.06 198 TYR A C 1
ATOM 1544 O O . TYR A 1 198 ? -18.282 4.161 20.200 1.00 91.06 198 TYR A O 1
ATOM 1552 N N . PRO A 1 199 ? -18.529 4.733 22.362 1.00 85.88 199 PRO A N 1
ATOM 1553 C CA . PRO A 1 199 ? -18.968 6.104 22.103 1.00 85.88 199 PRO A CA 1
ATOM 1554 C C . PRO A 1 199 ? -17.781 7.007 21.718 1.00 85.88 199 PRO A C 1
ATOM 1556 O O . PRO A 1 199 ? -17.510 8.015 22.363 1.00 85.88 199 PRO A O 1
ATOM 1559 N N . VAL A 1 200 ? -17.035 6.620 20.683 1.00 85.38 200 VAL A N 1
ATOM 1560 C CA . VAL A 1 200 ? -15.822 7.299 20.214 1.00 85.38 200 VAL A CA 1
ATOM 1561 C C . VAL A 1 200 ? -16.045 7.881 18.825 1.00 85.38 200 VAL A C 1
ATOM 1563 O O . VAL A 1 200 ? -16.567 7.214 17.930 1.00 85.38 200 VAL A O 1
ATOM 1566 N N . ASN A 1 201 ? -15.615 9.123 18.606 1.00 83.75 201 ASN A N 1
ATOM 1567 C CA . ASN A 1 201 ? -15.600 9.713 17.272 1.00 83.75 201 ASN A CA 1
ATOM 1568 C C . ASN A 1 201 ? -14.214 9.545 16.646 1.00 83.75 201 ASN A C 1
ATOM 1570 O O . ASN A 1 201 ? -13.346 10.399 16.791 1.00 83.75 201 ASN A O 1
ATOM 1574 N N . LEU A 1 202 ? -14.010 8.425 15.954 1.00 86.38 202 LEU A N 1
ATOM 1575 C CA . LEU A 1 202 ? -12.776 8.159 15.217 1.00 86.38 202 LEU A CA 1
ATOM 1576 C C . LEU A 1 202 ? -12.961 8.599 13.756 1.00 86.38 202 LEU A C 1
ATOM 1578 O O . LEU A 1 202 ? -13.694 7.922 13.017 1.00 86.38 202 LEU A O 1
ATOM 1582 N N . PRO A 1 203 ? -12.388 9.738 13.314 1.00 89.19 203 PRO A N 1
ATOM 1583 C CA . PRO A 1 203 ? -12.425 10.121 11.910 1.00 89.19 203 PRO A CA 1
ATOM 1584 C C . PRO A 1 203 ? -11.640 9.111 11.067 1.00 89.19 203 PRO A C 1
ATOM 1586 O O . PRO A 1 203 ? -10.703 8.477 11.541 1.00 89.19 203 PRO A O 1
ATOM 1589 N N . LEU A 1 204 ? -11.991 8.983 9.783 1.00 87.06 204 LEU A N 1
ATOM 1590 C CA . LEU A 1 204 ? -11.318 8.043 8.876 1.00 87.06 204 LEU A CA 1
ATOM 1591 C C . LEU A 1 204 ? -9.796 8.249 8.839 1.00 87.06 204 LEU A C 1
ATOM 1593 O O . LEU A 1 204 ? -9.045 7.280 8.776 1.00 87.06 204 LEU A O 1
ATOM 1597 N N . ARG A 1 205 ? -9.361 9.510 8.933 1.00 85.19 205 ARG A N 1
ATOM 1598 C CA . ARG A 1 205 ? -7.951 9.899 9.011 1.00 85.19 205 ARG A CA 1
ATOM 1599 C C . ARG A 1 205 ? -7.192 9.159 10.119 1.00 85.19 205 ARG A C 1
ATOM 1601 O O . ARG A 1 205 ? -6.064 8.754 9.879 1.00 85.19 205 ARG A O 1
ATOM 1608 N N . THR A 1 206 ? -7.820 8.905 11.267 1.00 88.75 206 THR A N 1
ATOM 1609 C CA . THR A 1 206 ? -7.172 8.225 12.394 1.00 88.75 206 THR A CA 1
ATOM 1610 C C . THR A 1 206 ? -6.679 6.836 12.023 1.00 88.75 206 THR A C 1
ATOM 1612 O O . THR A 1 206 ? -5.576 6.479 12.398 1.00 88.75 206 THR A O 1
ATOM 1615 N N . LEU A 1 207 ? -7.436 6.061 11.237 1.00 89.38 207 LEU A N 1
ATOM 1616 C CA . LEU A 1 207 ? -6.975 4.732 10.820 1.00 89.38 207 LEU A CA 1
ATOM 1617 C C . LEU A 1 207 ? -5.774 4.808 9.864 1.00 89.38 207 LEU A C 1
ATOM 1619 O O . LEU A 1 207 ? -5.006 3.862 9.765 1.00 89.38 207 LEU A O 1
ATOM 1623 N N . PHE A 1 208 ? -5.614 5.916 9.140 1.00 82.75 208 PHE A N 1
ATOM 1624 C CA . PHE A 1 208 ? -4.457 6.136 8.273 1.00 82.75 208 PHE A CA 1
ATOM 1625 C C . PHE A 1 208 ? -3.206 6.547 9.052 1.00 82.75 208 PHE A C 1
ATOM 1627 O O . PHE A 1 208 ? -2.106 6.121 8.702 1.00 82.75 208 PHE A O 1
ATOM 1634 N N . GLU A 1 209 ? -3.383 7.366 10.087 1.00 85.12 209 GLU A N 1
ATOM 1635 C CA . GLU A 1 209 ? -2.308 7.814 10.978 1.00 85.12 209 GLU A CA 1
ATOM 1636 C C . GLU A 1 209 ? -1.869 6.694 11.927 1.00 85.12 209 GLU A C 1
ATOM 1638 O O . GLU A 1 209 ? -0.676 6.479 12.116 1.00 85.12 209 GLU A O 1
ATOM 1643 N N . GLU A 1 210 ? -2.832 5.923 12.435 1.00 90.62 210 GLU A N 1
ATOM 1644 C CA . GLU A 1 210 ? -2.649 4.872 13.435 1.00 90.62 210 GLU A CA 1
ATOM 1645 C C . GLU A 1 210 ? -3.187 3.527 12.913 1.00 90.62 210 GLU A C 1
ATOM 1647 O O . GLU A 1 210 ? -4.222 3.027 13.366 1.00 90.62 210 GLU A O 1
ATOM 1652 N N . PRO A 1 211 ? -2.514 2.926 11.914 1.00 91.69 211 PRO A N 1
ATOM 1653 C CA . PRO A 1 211 ? -3.035 1.809 11.134 1.00 91.69 211 PRO A CA 1
ATOM 1654 C C . PRO A 1 211 ? -2.839 0.448 11.801 1.00 91.69 211 PRO A C 1
ATOM 1656 O O . PRO A 1 211 ? -2.876 -0.557 11.096 1.00 91.69 211 PRO A O 1
ATOM 1659 N N . THR A 1 212 ? -2.594 0.389 13.111 1.00 94.88 212 THR A N 1
ATOM 1660 C CA . THR A 1 212 ? -2.419 -0.863 13.863 1.00 94.88 212 THR A CA 1
ATOM 1661 C C . THR A 1 212 ? -3.534 -1.048 14.881 1.00 94.88 212 THR A C 1
ATOM 1663 O O . THR A 1 212 ? -4.133 -0.087 15.369 1.00 94.88 212 THR A O 1
ATOM 1666 N N . VAL A 1 213 ? -3.812 -2.307 15.216 1.00 96.44 213 VAL A N 1
ATOM 1667 C CA . VAL A 1 213 ? -4.792 -2.652 16.251 1.00 96.44 213 VAL A CA 1
ATOM 1668 C C . VAL A 1 213 ? -4.384 -2.050 17.598 1.00 96.44 213 VAL A C 1
ATOM 1670 O O . VAL A 1 213 ? -5.234 -1.460 18.258 1.00 96.44 213 VAL A O 1
ATOM 1673 N N . GLU A 1 214 ? -3.107 -2.151 17.993 1.00 96.31 214 GLU A N 1
ATOM 1674 C CA . GLU A 1 214 ? -2.627 -1.624 19.280 1.00 96.31 214 GLU A CA 1
ATOM 1675 C C . GLU A 1 214 ? -2.802 -0.105 19.391 1.00 96.31 214 GLU A C 1
ATOM 1677 O O . GLU A 1 214 ? -3.286 0.381 20.414 1.00 96.31 214 GLU A O 1
ATOM 1682 N N . ASN A 1 215 ? -2.499 0.649 18.330 1.00 94.88 215 ASN A N 1
ATOM 1683 C CA . ASN A 1 215 ? -2.624 2.105 18.370 1.00 94.88 215 ASN A CA 1
ATOM 1684 C C . ASN A 1 215 ? -4.095 2.531 18.363 1.00 94.88 215 ASN A C 1
ATOM 1686 O O . ASN A 1 215 ? -4.497 3.387 19.154 1.00 94.88 215 ASN A O 1
ATOM 1690 N N . LEU A 1 216 ? -4.935 1.896 17.539 1.00 94.75 216 LEU A N 1
ATOM 1691 C CA . LEU A 1 216 ? -6.363 2.210 17.501 1.00 94.75 216 LEU A CA 1
ATOM 1692 C C . LEU A 1 216 ? -7.063 1.851 18.822 1.00 94.75 216 LEU A C 1
ATOM 1694 O O . LEU A 1 216 ? -7.876 2.631 19.321 1.00 94.75 216 LEU A O 1
ATOM 1698 N N . ALA A 1 217 ? -6.721 0.706 19.418 1.00 95.06 217 ALA A N 1
ATOM 1699 C CA . ALA A 1 217 ? -7.219 0.293 20.727 1.00 95.06 217 ALA A CA 1
ATOM 1700 C C . ALA A 1 217 ? -6.778 1.260 21.837 1.00 95.06 217 ALA A C 1
ATOM 1702 O O . ALA A 1 217 ? -7.587 1.623 22.693 1.00 95.06 217 ALA A O 1
ATOM 1703 N N . ALA A 1 218 ? -5.533 1.746 21.794 1.00 94.44 218 ALA A N 1
ATOM 1704 C CA . ALA A 1 218 ? -5.041 2.742 22.740 1.00 94.44 218 ALA A CA 1
ATOM 1705 C C . ALA A 1 218 ? -5.835 4.058 22.663 1.00 94.44 218 ALA A C 1
ATOM 1707 O O . ALA A 1 218 ? -6.181 4.614 23.705 1.00 94.44 218 ALA A O 1
ATOM 1708 N N . LEU A 1 219 ? -6.180 4.536 21.461 1.00 93.06 219 LEU A N 1
ATOM 1709 C CA . LEU A 1 219 ? -7.019 5.731 21.286 1.00 93.06 219 LEU A CA 1
ATOM 1710 C C . LEU A 1 219 ? -8.431 5.533 21.843 1.00 93.06 219 LEU A C 1
ATOM 1712 O O . LEU A 1 219 ? -8.967 6.422 22.507 1.00 93.06 219 LEU A O 1
ATOM 1716 N N . ILE A 1 220 ? -9.023 4.358 21.607 1.00 92.81 220 ILE A N 1
ATOM 1717 C CA . ILE A 1 220 ? -10.325 3.998 22.179 1.00 92.81 220 ILE A CA 1
ATOM 1718 C C . ILE A 1 220 ? -10.235 4.037 23.706 1.00 92.81 220 ILE A C 1
ATOM 1720 O O . ILE A 1 220 ? -11.028 4.730 24.340 1.00 92.81 220 ILE A O 1
ATOM 1724 N N . SER A 1 221 ? -9.234 3.375 24.290 1.00 91.06 221 SER A N 1
ATOM 1725 C CA . SER A 1 221 ? -9.034 3.319 25.740 1.00 91.06 221 SER A CA 1
ATOM 1726 C C . SER A 1 221 ? -8.810 4.708 26.355 1.00 91.06 221 SER A C 1
ATOM 1728 O O . SER A 1 221 ? -9.415 5.044 27.373 1.00 91.06 221 SER A O 1
ATOM 1730 N N . GLN A 1 222 ? -8.015 5.571 25.716 1.00 89.00 222 GLN A N 1
ATOM 1731 C CA . GLN A 1 222 ? -7.818 6.960 26.153 1.00 89.00 222 GLN A CA 1
ATOM 1732 C C . GLN A 1 222 ? -9.125 7.758 26.139 1.00 89.00 222 GLN A C 1
ATOM 1734 O O . GLN A 1 222 ? -9.404 8.488 27.088 1.00 89.00 222 GLN A O 1
ATOM 1739 N N . SER A 1 223 ? -9.959 7.577 25.112 1.00 86.00 223 SER A N 1
ATOM 1740 C CA . SER A 1 223 ? -11.276 8.213 25.048 1.00 86.00 223 SER A CA 1
ATOM 1741 C C . SER A 1 223 ? -12.260 7.669 26.090 1.00 86.00 223 SER A C 1
ATOM 1743 O O . SER A 1 223 ? -13.187 8.389 26.449 1.00 86.00 223 SER A O 1
ATOM 1745 N N . GLN A 1 224 ? -12.096 6.428 26.559 1.00 80.69 224 GLN A N 1
ATOM 1746 C CA . GLN A 1 224 ? -12.910 5.869 27.647 1.00 80.69 224 GLN A CA 1
ATOM 1747 C C . GLN A 1 224 ? -12.439 6.349 29.030 1.00 80.69 224 GLN A C 1
ATOM 1749 O O . GLN A 1 224 ? -13.253 6.534 29.931 1.00 80.69 224 GLN A O 1
ATOM 1754 N N . ASN A 1 225 ? -11.131 6.571 29.198 1.00 75.19 225 ASN A N 1
ATOM 1755 C CA . ASN A 1 225 ? -10.520 6.952 30.475 1.00 75.19 225 ASN A CA 1
ATOM 1756 C C . ASN A 1 225 ? -10.428 8.480 30.686 1.00 75.19 225 ASN A C 1
ATOM 1758 O O . ASN A 1 225 ? -10.231 8.940 31.814 1.00 75.19 225 ASN A O 1
ATOM 1762 N N . GLY A 1 226 ? -10.567 9.279 29.624 1.00 53.72 226 GLY A N 1
ATOM 1763 C CA . GLY A 1 226 ? -10.582 10.741 29.674 1.00 53.72 226 GLY A CA 1
ATOM 1764 C C . GLY A 1 226 ? -11.964 11.306 30.015 1.00 53.72 226 GLY A C 1
ATOM 1765 O O . GLY A 1 226 ? -12.933 11.086 29.296 1.00 53.72 226 GLY A O 1
ATOM 1766 N N . HIS A 1 227 ? -12.056 12.091 31.094 1.00 40.81 227 HIS A N 1
ATOM 1767 C CA . HIS A 1 227 ? -13.224 12.941 31.360 1.00 40.81 227 HIS A CA 1
ATOM 1768 C C . HIS A 1 227 ? -13.414 13.954 30.207 1.00 40.81 227 HIS A C 1
ATOM 1770 O O . HIS A 1 227 ? -12.420 14.421 29.645 1.00 40.81 227 HIS A O 1
ATOM 1776 N N . PRO A 1 228 ? -14.658 14.324 29.845 1.00 44.28 228 PRO A N 1
ATOM 1777 C CA . PRO A 1 228 ? -14.940 15.040 28.609 1.00 44.28 228 PRO A CA 1
ATOM 1778 C C . PRO A 1 228 ? -14.480 16.493 28.714 1.00 44.28 228 PRO A C 1
ATOM 1780 O O . PRO A 1 228 ? -15.107 17.294 29.404 1.00 44.28 228 PRO A O 1
ATOM 1783 N N . ASN A 1 229 ? -13.417 16.867 28.003 1.00 38.50 229 ASN A N 1
ATOM 1784 C CA . ASN A 1 229 ? -13.230 18.266 27.642 1.00 38.50 229 ASN A CA 1
ATOM 1785 C C . ASN A 1 229 ? -12.398 18.427 26.367 1.00 38.50 229 ASN A C 1
ATOM 1787 O O . ASN A 1 229 ? -11.272 17.943 26.293 1.00 38.50 229 ASN A O 1
ATOM 1791 N N . GLY A 1 230 ? -12.960 19.146 25.391 1.00 39.47 230 GLY A N 1
ATOM 1792 C CA . GLY A 1 230 ? -12.259 19.564 24.176 1.00 39.47 230 GLY A CA 1
ATOM 1793 C C . GLY A 1 230 ? -13.045 19.353 22.883 1.00 39.47 230 GLY A C 1
ATOM 1794 O O . GLY A 1 230 ? -12.632 18.565 22.049 1.00 39.47 230 GLY A O 1
ATOM 1795 N N . GLN A 1 231 ? -14.153 20.087 22.722 1.00 41.28 231 GLN A N 1
ATOM 1796 C CA . GLN A 1 231 ? -14.921 20.254 21.473 1.00 41.28 231 GLN A CA 1
ATOM 1797 C C . GLN A 1 231 ? -15.620 19.002 20.913 1.00 41.28 231 GLN A C 1
ATOM 1799 O O . GLN A 1 231 ? -15.457 18.619 19.758 1.00 41.28 231 GLN A O 1
ATOM 1804 N N . ASN A 1 232 ? -16.521 18.431 21.713 1.00 39.41 232 ASN A N 1
ATOM 1805 C CA . ASN A 1 232 ? -17.663 17.709 21.159 1.00 39.41 232 ASN A CA 1
ATOM 1806 C C . ASN A 1 232 ? -18.678 18.752 20.674 1.00 39.41 232 ASN A C 1
ATOM 1808 O O . ASN A 1 232 ? -19.426 19.297 21.484 1.00 39.41 232 ASN A O 1
ATOM 1812 N N . HIS A 1 233 ? -18.722 19.032 19.372 1.00 36.25 233 HIS A N 1
ATOM 1813 C CA . HIS A 1 233 ? -19.991 19.439 18.780 1.00 36.25 233 HIS A CA 1
ATOM 1814 C C . HIS A 1 233 ? -20.748 18.132 18.515 1.00 36.25 233 HIS A C 1
ATOM 1816 O O . HIS A 1 233 ? -20.345 17.381 17.622 1.00 36.25 233 HIS A O 1
ATOM 1822 N N . PRO A 1 234 ? -21.750 17.762 19.334 1.00 42.12 234 PRO A N 1
ATOM 1823 C CA . PRO A 1 234 ? -22.525 16.570 19.046 1.00 42.12 234 PRO A CA 1
ATOM 1824 C C . PRO A 1 234 ? -23.156 16.756 17.666 1.00 42.12 234 PRO A C 1
ATOM 1826 O O . PRO A 1 234 ? -23.795 17.774 17.406 1.00 42.12 234 PRO A O 1
ATOM 1829 N N . ILE A 1 235 ? -22.981 15.776 16.776 1.00 42.38 235 ILE A N 1
ATOM 1830 C CA . ILE A 1 235 ? -23.875 15.680 15.625 1.00 42.38 235 ILE A CA 1
ATOM 1831 C C . ILE A 1 235 ? -25.262 15.462 16.235 1.00 42.38 235 ILE A C 1
ATOM 1833 O O . ILE A 1 235 ? -25.427 14.497 16.990 1.00 42.38 235 ILE A O 1
ATOM 1837 N N . PRO A 1 236 ? -26.234 16.349 15.981 1.00 39.56 236 PRO A N 1
ATOM 1838 C CA . PRO A 1 236 ? -27.553 16.213 16.560 1.00 39.56 236 PRO A CA 1
ATOM 1839 C C . PRO A 1 236 ? -28.155 14.880 16.111 1.00 39.56 236 PRO A C 1
ATOM 1841 O O . PRO A 1 236 ? -28.417 14.664 14.928 1.00 39.56 236 PRO A O 1
ATOM 1844 N N . THR A 1 237 ? -28.355 13.958 17.054 1.00 52.53 237 THR A N 1
ATOM 1845 C CA . THR A 1 237 ? -29.220 12.795 16.840 1.00 52.53 237 THR A CA 1
ATOM 1846 C C . THR A 1 237 ? -30.606 13.291 16.437 1.00 52.53 237 THR A C 1
ATOM 1848 O O . THR A 1 237 ? -31.020 14.355 16.892 1.00 52.53 237 THR A O 1
ATOM 1851 N N . GLY A 1 238 ? -31.298 12.535 15.578 1.00 46.34 238 GLY A N 1
ATOM 1852 C CA . GLY A 1 238 ? -32.413 12.983 14.726 1.00 46.34 238 GLY A CA 1
ATOM 1853 C C . GLY A 1 238 ? -33.523 13.851 15.341 1.00 46.34 238 GLY A C 1
ATOM 1854 O O . GLY A 1 238 ? -34.173 14.568 14.594 1.00 46.34 238 GLY A O 1
ATOM 1855 N N . GLU A 1 239 ? -33.706 13.880 16.664 1.00 48.34 239 GLU A N 1
ATOM 1856 C CA . GLU A 1 239 ? -34.598 14.845 17.328 1.00 48.34 239 GLU A CA 1
ATOM 1857 C C . GLU A 1 239 ? -34.112 16.306 17.230 1.00 48.34 239 GLU A C 1
ATOM 1859 O O . GLU A 1 239 ? -34.929 17.219 17.159 1.00 48.34 239 GLU A O 1
ATOM 1864 N N . SER A 1 240 ? -32.800 16.558 17.171 1.00 56.12 240 SER A N 1
ATOM 1865 C CA . SER A 1 240 ? -32.250 17.922 17.174 1.00 56.12 240 SER A CA 1
ATOM 1866 C C . SER A 1 240 ? -32.163 18.556 15.775 1.00 56.12 240 SER A C 1
ATOM 1868 O O . SER A 1 240 ? -32.258 19.775 15.662 1.00 56.12 240 SER A O 1
ATOM 1870 N N . VAL A 1 241 ? -32.124 17.768 14.690 1.00 54.12 241 VAL A N 1
ATOM 1871 C CA . VAL A 1 241 ? -32.220 18.311 13.316 1.00 54.12 241 VAL A CA 1
ATOM 1872 C C . VAL A 1 241 ? -33.620 18.860 13.041 1.00 54.12 241 VAL A C 1
ATOM 1874 O O . VAL A 1 241 ? -33.743 19.975 12.547 1.00 54.12 241 VAL A O 1
ATOM 1877 N N . ASP A 1 242 ? -34.673 18.139 13.430 1.00 53.50 242 ASP A N 1
ATOM 1878 C CA . ASP A 1 242 ? -36.053 18.624 13.287 1.00 53.50 242 ASP A CA 1
ATOM 1879 C C . ASP A 1 242 ? -36.310 19.876 14.134 1.00 53.50 242 ASP A C 1
ATOM 1881 O O . ASP A 1 242 ? -37.069 20.761 13.740 1.00 53.50 242 ASP A O 1
ATOM 1885 N N . GLN A 1 243 ? -35.660 19.980 15.294 1.00 53.75 243 GLN A N 1
ATOM 1886 C CA . GLN A 1 243 ? -35.772 21.149 16.159 1.00 53.75 243 GLN A CA 1
ATOM 1887 C C . GLN A 1 243 ? -34.976 22.345 15.615 1.00 53.75 243 GLN A C 1
ATOM 1889 O O . GLN A 1 243 ? -35.468 23.469 15.665 1.00 53.75 243 GLN A O 1
ATOM 1894 N N . LEU A 1 244 ? -33.806 22.108 15.011 1.00 49.50 244 LEU A N 1
ATOM 1895 C CA . LEU A 1 244 ? -33.038 23.106 14.257 1.00 49.50 244 LEU A CA 1
ATOM 1896 C C . LEU A 1 244 ? -33.815 23.621 13.039 1.00 49.50 244 LEU A C 1
ATOM 1898 O O . LEU A 1 244 ? -33.892 24.831 12.847 1.00 49.50 244 LEU A O 1
ATOM 1902 N N . LEU A 1 245 ? -34.443 22.732 12.265 1.00 53.53 245 LEU A N 1
ATOM 1903 C CA . LEU A 1 245 ? -35.257 23.105 11.104 1.00 53.53 245 LEU A CA 1
ATOM 1904 C C . LEU A 1 245 ? -36.508 23.897 11.509 1.00 53.53 245 LEU A C 1
ATOM 1906 O O . LEU A 1 245 ? -36.817 24.906 10.885 1.00 53.53 245 LEU A O 1
ATOM 1910 N N . ARG A 1 246 ? -37.184 23.519 12.604 1.00 57.19 246 ARG A N 1
ATOM 1911 C CA . ARG A 1 246 ? -38.315 24.301 13.141 1.00 57.19 246 ARG A CA 1
ATOM 1912 C C . ARG A 1 246 ? -37.904 25.669 13.674 1.00 57.19 246 ARG A C 1
ATOM 1914 O O . ARG A 1 246 ? -38.704 26.595 13.605 1.00 57.19 246 ARG A O 1
ATOM 1921 N N . ASN A 1 247 ? -36.702 25.785 14.232 1.00 60.19 247 ASN A N 1
ATOM 1922 C CA . ASN A 1 247 ? -36.178 27.066 14.693 1.00 60.19 247 ASN A CA 1
ATOM 1923 C C . ASN A 1 247 ? -35.782 27.959 13.508 1.00 60.19 247 ASN A C 1
ATOM 1925 O O . ASN A 1 247 ? -36.014 29.159 13.574 1.00 60.19 247 ASN A O 1
ATOM 1929 N N . LEU A 1 248 ? -35.258 27.383 12.419 1.00 56.28 248 LEU A N 1
ATOM 1930 C CA . LEU A 1 248 ? -34.981 28.090 11.161 1.00 56.28 248 LEU A CA 1
ATOM 1931 C C . LEU A 1 248 ? -36.262 28.610 10.488 1.00 56.28 248 LEU A C 1
ATOM 1933 O O . LEU A 1 248 ? -36.280 29.754 10.048 1.00 56.28 248 LEU A O 1
ATOM 1937 N N . ASP A 1 249 ? -37.348 27.830 10.495 1.00 60.34 249 ASP A N 1
ATOM 1938 C CA . ASP A 1 249 ? -38.660 28.239 9.954 1.00 60.34 249 ASP A CA 1
ATOM 1939 C C . ASP A 1 249 ? -39.360 29.353 10.766 1.00 60.34 249 ASP A C 1
ATOM 1941 O O . ASP A 1 249 ? -40.377 29.894 10.330 1.00 60.34 249 ASP A O 1
ATOM 1945 N N . GLN A 1 250 ? -38.856 29.687 11.960 1.00 65.38 250 GLN A N 1
ATOM 1946 C CA . GLN A 1 250 ? -39.412 30.733 12.833 1.00 65.38 250 GLN A CA 1
ATOM 1947 C C . GLN A 1 250 ? -38.604 32.034 12.835 1.00 65.38 250 GLN A C 1
ATOM 1949 O O . GLN A 1 250 ? -39.015 32.991 13.495 1.00 65.38 250 GLN A O 1
ATOM 1954 N N . LEU A 1 251 ? -37.477 32.088 12.124 1.00 65.19 251 LEU A N 1
ATOM 1955 C CA . LEU A 1 251 ? -36.687 33.310 12.012 1.00 65.19 251 LEU A CA 1
ATOM 1956 C C . LEU A 1 251 ? -37.367 34.275 11.040 1.00 65.19 251 LEU A C 1
ATOM 1958 O O . LEU A 1 251 ? -37.772 33.887 9.945 1.00 65.19 251 LEU A O 1
ATOM 1962 N N . SER A 1 252 ? -37.497 35.542 11.436 1.00 71.44 252 SER A N 1
ATOM 1963 C CA . SER A 1 252 ? -37.886 36.590 10.491 1.00 71.44 252 SER A CA 1
ATOM 1964 C C . SER A 1 252 ? -36.730 36.904 9.540 1.00 71.44 252 SER A C 1
ATOM 1966 O O . SER A 1 252 ? -35.564 36.717 9.892 1.00 71.44 252 SER A O 1
ATOM 1968 N N . ASP A 1 253 ? -37.040 37.443 8.358 1.00 64.88 253 ASP A N 1
ATOM 1969 C CA . ASP A 1 253 ? -36.029 37.827 7.360 1.00 64.88 253 ASP A CA 1
ATOM 1970 C C . ASP A 1 253 ? -34.946 38.762 7.951 1.00 64.88 253 ASP A C 1
ATOM 1972 O O . ASP A 1 253 ? -33.766 38.629 7.638 1.00 64.88 253 ASP A O 1
ATOM 1976 N N . GLU A 1 254 ? -35.311 39.631 8.904 1.00 65.94 254 GLU A N 1
ATOM 1977 C CA . GLU A 1 254 ? -34.372 40.500 9.640 1.00 65.94 254 GLU A CA 1
ATOM 1978 C C . GLU A 1 254 ? -33.368 39.724 10.515 1.00 65.94 254 GLU A C 1
ATOM 1980 O O . GLU A 1 254 ? -32.219 40.139 10.668 1.00 65.94 254 GLU A O 1
ATOM 1985 N N . GLN A 1 255 ? -33.778 38.594 11.097 1.00 63.59 255 GLN A N 1
ATOM 1986 C CA . GLN A 1 255 ? -32.900 37.760 11.925 1.00 63.59 255 GLN A CA 1
ATOM 1987 C C . GLN A 1 255 ? -31.962 36.906 11.068 1.00 63.59 255 GLN A C 1
ATOM 1989 O O . GLN A 1 255 ? -30.824 36.658 11.470 1.00 63.59 255 GLN A O 1
ATOM 1994 N N . VAL A 1 256 ? -32.417 36.494 9.882 1.00 59.44 256 VAL A N 1
ATOM 1995 C CA . VAL A 1 256 ? -31.591 35.778 8.901 1.00 59.44 256 VAL A CA 1
ATOM 1996 C C . VAL A 1 256 ? -30.488 36.690 8.355 1.00 59.44 256 VAL A C 1
ATOM 1998 O O . VAL A 1 256 ? -29.328 36.277 8.309 1.00 59.44 256 VAL A O 1
ATOM 2001 N N . ASP A 1 257 ? -30.807 37.948 8.038 1.00 58.56 257 ASP A N 1
ATOM 2002 C CA . ASP A 1 257 ? -29.817 38.920 7.556 1.00 58.56 257 ASP A CA 1
ATOM 2003 C C . ASP A 1 257 ? -28.759 39.264 8.621 1.00 58.56 257 ASP A C 1
ATOM 2005 O O . ASP A 1 257 ? -27.575 39.393 8.299 1.00 58.56 257 ASP A O 1
ATOM 2009 N N . SER A 1 258 ? -29.140 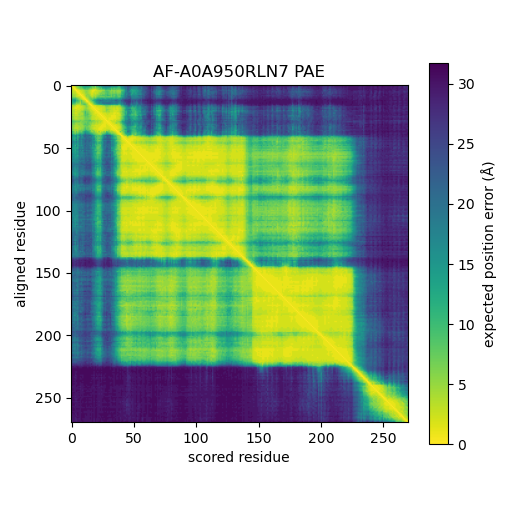39.335 9.902 1.00 59.09 258 SER A N 1
ATOM 2010 C CA . SER A 1 258 ? -28.187 39.551 11.003 1.00 59.09 258 SER A CA 1
ATOM 2011 C C . SER A 1 258 ? -27.188 38.396 11.157 1.00 59.09 258 SER A C 1
ATOM 2013 O O . SER A 1 258 ? -26.008 38.641 11.400 1.00 59.09 258 SER A O 1
ATOM 2015 N N . LEU A 1 259 ? -27.638 37.148 10.991 1.00 59.09 259 LEU A N 1
ATOM 2016 C CA . LEU A 1 259 ? -26.785 35.954 11.081 1.00 59.09 259 LEU A CA 1
ATOM 2017 C C . LEU A 1 259 ? -25.803 35.860 9.904 1.00 59.09 259 LEU A C 1
ATOM 2019 O O . LEU A 1 259 ? -24.645 35.475 10.078 1.00 59.09 259 LEU A O 1
ATOM 2023 N N . LEU A 1 260 ? -26.237 36.251 8.703 1.00 49.31 260 LEU A N 1
ATOM 2024 C CA . LEU A 1 260 ? -25.372 36.293 7.522 1.00 49.31 260 LEU A CA 1
ATOM 2025 C C . LEU A 1 260 ? -24.291 37.377 7.644 1.00 49.31 260 LEU A C 1
ATOM 2027 O O . LEU A 1 260 ? -23.151 37.148 7.243 1.00 49.31 260 LEU A O 1
ATOM 2031 N N . LEU A 1 261 ? -24.617 38.526 8.244 1.00 51.97 261 LEU A N 1
ATOM 2032 C CA . LEU A 1 261 ? -23.659 39.608 8.484 1.00 51.97 261 LEU A CA 1
ATOM 2033 C C . LEU A 1 261 ? -22.610 39.263 9.552 1.00 51.97 261 LEU A C 1
ATOM 2035 O O . LEU A 1 261 ? -21.445 39.611 9.370 1.00 51.97 261 LEU A O 1
ATOM 2039 N N . GLU A 1 262 ? -22.978 38.553 10.625 1.00 53.59 262 GLU A N 1
ATOM 2040 C CA . GLU A 1 262 ? -22.005 38.081 11.627 1.00 53.59 262 GLU A CA 1
ATOM 2041 C C . GLU A 1 262 ? -21.029 37.052 11.040 1.00 53.59 262 GLU A C 1
ATOM 2043 O O . GLU A 1 262 ? -19.829 37.129 11.292 1.00 53.59 262 GLU A O 1
ATOM 2048 N N . THR A 1 263 ? -21.512 36.157 10.174 1.00 47.97 263 THR A N 1
ATOM 2049 C CA . THR A 1 263 ? -20.666 35.130 9.542 1.00 47.97 263 THR A CA 1
ATOM 2050 C C . THR A 1 263 ? -19.656 35.746 8.560 1.00 47.97 263 THR A C 1
ATOM 2052 O O . THR A 1 263 ? -18.507 35.319 8.491 1.00 47.97 263 THR A O 1
ATOM 2055 N N . LEU A 1 264 ? -20.053 36.796 7.830 1.00 43.06 264 LEU A N 1
ATOM 2056 C CA . LEU A 1 264 ? -19.164 37.518 6.909 1.00 43.06 264 LEU A CA 1
ATOM 2057 C C . LEU A 1 264 ? -18.123 38.385 7.639 1.00 43.06 264 LEU A C 1
ATOM 2059 O O . LEU A 1 264 ? -17.027 38.589 7.121 1.00 43.06 264 LEU A O 1
ATOM 2063 N N . ALA A 1 265 ? -18.433 38.868 8.846 1.00 47.47 265 ALA A N 1
ATOM 2064 C CA . ALA A 1 265 ? -17.488 39.627 9.665 1.00 47.47 265 ALA A CA 1
ATOM 2065 C C . ALA A 1 265 ? -16.381 38.746 10.278 1.00 47.47 265 ALA A C 1
ATOM 2067 O O . ALA A 1 265 ? -15.284 39.242 10.538 1.00 47.47 265 ALA A O 1
ATOM 2068 N N . GLU A 1 266 ? -16.637 37.450 10.483 1.00 50.03 266 GLU A N 1
ATOM 2069 C CA . GLU A 1 266 ? -15.625 36.494 10.953 1.00 50.03 266 GLU A CA 1
ATOM 2070 C C . GLU A 1 266 ? -14.665 36.039 9.835 1.00 50.03 266 GLU A C 1
ATOM 2072 O O . GLU A 1 266 ? -13.507 35.732 10.123 1.00 50.03 266 GLU A O 1
ATOM 2077 N N . GLU A 1 267 ? -15.083 36.064 8.562 1.00 48.00 267 GLU A N 1
ATOM 2078 C CA . GLU A 1 267 ? -14.230 35.674 7.424 1.00 48.00 267 GLU A CA 1
ATOM 2079 C C . GLU A 1 267 ? -13.277 36.784 6.934 1.00 48.00 267 GLU A C 1
ATOM 2081 O O . GLU A 1 267 ? -12.207 36.470 6.415 1.00 48.00 267 GLU A O 1
ATOM 2086 N N . GLU A 1 268 ? -13.584 38.073 7.135 1.00 45.22 268 GLU A N 1
ATOM 2087 C CA . GLU A 1 268 ? -12.665 39.178 6.778 1.00 45.22 268 GLU A CA 1
ATOM 2088 C C . GLU A 1 268 ? -11.620 39.505 7.869 1.00 45.22 268 GLU A C 1
ATOM 2090 O O . GLU A 1 268 ? -10.776 40.387 7.691 1.00 45.22 268 GLU A O 1
ATOM 2095 N N . GLY A 1 269 ? -11.651 38.794 9.001 1.00 51.81 269 GLY A N 1
ATOM 2096 C CA . GLY A 1 269 ? -10.775 39.019 10.155 1.00 51.81 269 GLY A CA 1
ATOM 2097 C C . GLY A 1 269 ? -9.553 38.098 10.284 1.00 51.81 269 GLY A C 1
ATOM 2098 O O . GLY A 1 269 ? -8.844 38.225 11.286 1.00 51.81 269 GLY A O 1
ATOM 2099 N N . SER A 1 270 ? -9.292 37.187 9.332 1.00 42.72 270 SER A N 1
ATOM 2100 C CA . SER A 1 270 ? -8.168 36.229 9.393 1.00 42.72 270 SER A CA 1
ATOM 2101 C C . SER A 1 270 ? -7.196 36.297 8.219 1.00 42.72 270 SER A C 1
ATOM 2103 O O . SER A 1 270 ? -7.598 36.638 7.089 1.00 42.72 270 SER A O 1
#

Radius of gyration: 26.07 Å; Cα contacts (8 Å, |Δi|>4): 316; chains: 1; bounding box: 63×58×77 Å